Protein AF-A0A0J7JV98-F1 (afdb_monomer)

Sequence (220 aa):
MLIEVMGPDGQSKAKALKEKLSEVLRNEADVTRPVVRGEIRLVGLDDSSSVNDVKDTVVKHGGCLEEDIRVGTIRPMANGLHTVWVQCPLSAATKLANQGKVRIGWTSARVDLLNSRPTQCHRCWRFGHLKHACKAKEDFSKLCFRCGGGEHTARFCTAPPLCKICAIDGKPSDHRIGSNVCPAVRDSSKTKPLSTTTQMNVSVAGSARRNEPMELGDGH

InterPro domains:
  IPR001878 Zinc finger, CCHC-type [SM00343] (120-136)
  IPR001878 Zinc finger, CCHC-type [SM00343] (143-159)
  IPR036875 Zinc finger, CCHC-type superfamily [SSF57756] (117-160)

Structure (mmCIF, N/CA/C/O backbone):
data_AF-A0A0J7JV98-F1
#
_entry.id   AF-A0A0J7JV98-F1
#
loop_
_atom_site.group_PDB
_atom_site.id
_atom_site.type_symbol
_atom_site.label_atom_id
_atom_site.label_alt_id
_atom_site.label_comp_id
_atom_site.label_asym_id
_atom_site.label_entity_id
_atom_site.label_seq_id
_atom_site.pdbx_PDB_ins_code
_atom_site.Cartn_x
_atom_site.Cartn_y
_atom_site.Cartn_z
_atom_site.occupancy
_atom_site.B_iso_or_equiv
_atom_site.auth_seq_id
_atom_site.auth_comp_id
_atom_site.auth_asym_id
_atom_site.auth_atom_id
_atom_site.pdbx_PDB_model_num
ATOM 1 N N . MET A 1 1 ? 3.328 -19.302 19.241 1.00 85.56 1 MET A N 1
ATOM 2 C CA . MET A 1 1 ? 1.938 -19.751 19.482 1.00 85.56 1 MET A CA 1
ATOM 3 C C . MET A 1 1 ? 1.002 -18.839 18.703 1.00 85.56 1 MET A C 1
ATOM 5 O O . MET A 1 1 ? 1.271 -17.646 18.672 1.00 85.56 1 MET A O 1
ATOM 9 N N . LEU A 1 2 ? -0.037 -19.374 18.058 1.00 90.75 2 LEU A N 1
ATOM 10 C CA . LEU A 1 2 ? -1.058 -18.588 17.354 1.00 90.75 2 LEU A CA 1
ATOM 11 C C . LEU A 1 2 ? -2.418 -18.882 17.991 1.00 90.75 2 LEU A C 1
ATOM 13 O O . LEU A 1 2 ? -2.750 -20.049 18.183 1.00 90.75 2 LEU A O 1
ATOM 17 N N . ILE A 1 3 ? -3.172 -17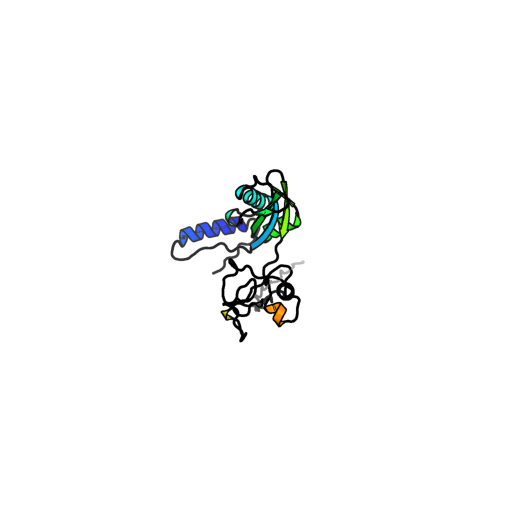.835 18.329 1.00 91.56 3 ILE A N 1
ATOM 18 C CA . ILE A 1 3 ? -4.533 -17.946 18.863 1.00 91.56 3 ILE A CA 1
ATOM 19 C C . ILE A 1 3 ? -5.468 -17.255 17.876 1.00 91.56 3 ILE A C 1
ATOM 21 O O . ILE A 1 3 ? -5.343 -16.054 17.634 1.00 91.56 3 ILE A O 1
ATOM 25 N N . GLU A 1 4 ? -6.401 -18.013 17.311 1.00 91.25 4 GLU A N 1
ATOM 26 C CA . GLU A 1 4 ? -7.416 -17.487 16.403 1.00 91.25 4 GLU A CA 1
ATOM 27 C C . GLU A 1 4 ? -8.697 -17.158 17.172 1.00 91.25 4 GLU A C 1
ATOM 29 O O . GLU A 1 4 ? -9.235 -17.987 17.905 1.00 91.25 4 GLU A O 1
ATOM 34 N N . VAL A 1 5 ? -9.195 -15.932 17.002 1.00 90.50 5 VAL A N 1
ATOM 35 C CA . VAL A 1 5 ? -10.444 -15.472 17.617 1.00 90.50 5 VAL A CA 1
ATOM 36 C C . VAL A 1 5 ? -11.534 -15.459 16.553 1.00 90.50 5 VAL A C 1
ATOM 38 O O . VAL A 1 5 ? -11.564 -14.583 15.688 1.00 90.50 5 VAL A O 1
ATOM 41 N N . MET A 1 6 ? -12.424 -16.447 16.616 1.00 86.38 6 MET A N 1
ATOM 42 C CA . MET A 1 6 ? -13.542 -16.599 15.684 1.00 86.38 6 MET A CA 1
ATOM 43 C C . MET A 1 6 ? -14.820 -15.916 16.195 1.00 86.38 6 MET A C 1
ATOM 45 O O . MET A 1 6 ? -15.013 -15.726 17.398 1.00 86.38 6 MET A O 1
ATOM 49 N N . GLY A 1 7 ? -15.724 -15.596 15.266 1.00 84.38 7 GLY A N 1
ATOM 50 C CA . GLY A 1 7 ? -17.065 -15.084 15.557 1.00 84.38 7 GLY A CA 1
ATOM 51 C C . GLY A 1 7 ? -17.246 -13.577 15.328 1.00 84.38 7 GLY A C 1
ATOM 52 O O . GLY A 1 7 ? -16.302 -12.877 14.942 1.00 84.38 7 GLY A O 1
ATOM 53 N N . PRO A 1 8 ? -18.473 -13.065 15.546 1.00 79.19 8 PRO A N 1
ATOM 54 C CA . PRO A 1 8 ? -18.753 -11.637 15.455 1.00 79.19 8 PRO A CA 1
ATOM 55 C C . PRO A 1 8 ? -17.876 -10.864 16.446 1.00 79.19 8 PRO A C 1
ATOM 57 O O . PRO A 1 8 ? -17.525 -11.368 17.524 1.00 79.19 8 PRO A O 1
ATOM 60 N N . ASP A 1 9 ? -17.484 -9.657 16.041 1.00 83.31 9 ASP A N 1
ATOM 61 C CA . ASP A 1 9 ? -16.577 -8.774 16.784 1.00 83.31 9 ASP A CA 1
ATOM 62 C C . ASP A 1 9 ? -15.183 -9.363 17.040 1.00 83.31 9 ASP A C 1
ATOM 64 O O . ASP A 1 9 ? -14.484 -8.955 17.971 1.00 83.31 9 ASP A O 1
ATOM 68 N N . GLY A 1 10 ? -14.742 -10.308 16.199 1.00 86.19 10 GLY A N 1
ATOM 69 C CA . GLY A 1 10 ? -13.427 -10.941 16.314 1.00 86.19 10 GLY A CA 1
ATOM 70 C C . GLY A 1 10 ? -12.272 -9.937 16.400 1.00 86.19 10 GLY A C 1
ATOM 71 O O . GLY A 1 10 ? -11.339 -10.155 17.164 1.00 86.19 10 GLY A O 1
ATOM 72 N N . GLN A 1 11 ? -12.364 -8.790 15.710 1.00 85.25 11 GLN A N 1
ATOM 73 C CA . GLN A 1 11 ? -11.368 -7.711 15.808 1.00 85.25 11 GLN A CA 1
ATOM 74 C C . GLN A 1 11 ? -11.263 -7.147 17.234 1.00 85.25 11 GLN A C 1
ATOM 76 O O . GLN A 1 11 ? -10.170 -7.097 17.798 1.00 85.25 11 GLN A O 1
ATOM 81 N N . SER A 1 12 ? -12.395 -6.766 17.831 1.00 88.56 12 SER A N 1
ATOM 82 C CA . SER A 1 12 ? -12.459 -6.188 19.177 1.00 88.56 12 SER A CA 1
ATOM 83 C C . SER A 1 12 ? -12.050 -7.201 20.245 1.00 88.56 12 SER A C 1
ATOM 85 O O . SER A 1 12 ? -11.281 -6.877 21.147 1.00 88.56 12 SER A O 1
ATOM 87 N N . LYS A 1 13 ? -12.491 -8.458 20.115 1.00 91.81 13 LYS A N 1
ATOM 88 C CA . LYS A 1 13 ? -12.112 -9.545 21.032 1.00 91.81 13 LYS A CA 1
ATOM 89 C C . LYS A 1 13 ? -10.626 -9.889 20.932 1.00 91.81 13 LYS A C 1
ATOM 91 O O . LYS A 1 13 ? -9.975 -10.054 21.959 1.00 91.81 13 LYS A O 1
ATOM 96 N N . ALA A 1 14 ? -10.068 -9.946 19.722 1.00 92.19 14 ALA A N 1
ATOM 97 C CA . ALA A 1 14 ? -8.637 -10.163 19.519 1.00 92.19 14 ALA A CA 1
ATOM 98 C C . ALA A 1 14 ? -7.798 -9.006 20.076 1.00 92.19 14 ALA A C 1
ATOM 100 O O . ALA A 1 14 ? -6.717 -9.240 20.613 1.00 92.19 14 ALA A O 1
ATOM 101 N N . LYS A 1 15 ? -8.293 -7.765 19.986 1.00 92.25 15 LYS A N 1
ATOM 102 C CA . LYS A 1 15 ? -7.659 -6.608 20.626 1.00 92.25 15 LYS A CA 1
ATOM 103 C C . LYS A 1 15 ? -7.663 -6.742 22.152 1.00 92.25 15 LYS A C 1
ATOM 105 O O . LYS A 1 15 ? -6.596 -6.675 22.751 1.00 92.25 15 LYS A O 1
ATOM 110 N N . ALA A 1 16 ? -8.817 -7.024 22.754 1.00 93.62 16 ALA A N 1
ATOM 111 C CA . ALA A 1 16 ? -8.928 -7.208 24.202 1.00 93.62 16 ALA A CA 1
ATOM 112 C C . ALA A 1 16 ? -8.048 -8.364 24.715 1.00 93.62 16 ALA A C 1
ATOM 114 O O . ALA A 1 16 ? -7.452 -8.275 25.786 1.00 93.62 16 ALA A O 1
ATOM 115 N N . LEU A 1 17 ? -7.933 -9.448 23.940 1.00 94.56 17 LEU A N 1
ATOM 116 C CA . LEU A 1 17 ? -7.034 -10.554 24.259 1.00 94.56 17 LEU A CA 1
ATOM 117 C C . LEU A 1 17 ? -5.564 -10.123 24.209 1.00 94.56 17 LEU A C 1
ATOM 119 O O . LEU A 1 17 ? -4.815 -10.448 25.126 1.00 94.56 17 LEU A O 1
ATOM 123 N N . LYS A 1 18 ? -5.157 -9.386 23.166 1.00 94.38 18 LYS A N 1
ATOM 124 C CA . LYS A 1 18 ? -3.798 -8.838 23.054 1.00 94.38 18 LYS A CA 1
ATOM 125 C C . LYS A 1 18 ? -3.461 -7.987 24.278 1.00 94.38 18 LYS A C 1
ATOM 127 O O . LYS A 1 18 ? -2.424 -8.218 24.879 1.00 94.38 18 LYS A O 1
ATOM 132 N N . GLU A 1 19 ? -4.333 -7.052 24.652 1.00 94.81 19 GLU A N 1
ATOM 133 C CA . GLU A 1 19 ? -4.125 -6.151 25.796 1.00 94.81 19 GLU A CA 1
ATOM 134 C C . GLU A 1 19 ? -3.919 -6.935 27.099 1.00 94.81 19 GLU A C 1
ATOM 136 O O . GLU A 1 19 ? -2.885 -6.783 27.747 1.00 94.81 19 GLU A O 1
ATOM 141 N N . LYS A 1 20 ? -4.821 -7.873 27.418 1.00 96.12 20 LYS A N 1
ATOM 142 C CA . LYS A 1 20 ? -4.702 -8.710 28.624 1.00 96.12 20 LYS A CA 1
ATOM 143 C C . LYS A 1 20 ? -3.446 -9.581 28.628 1.00 96.12 20 LYS A C 1
ATOM 145 O O . LYS A 1 20 ? -2.802 -9.733 29.660 1.00 96.12 20 LYS A O 1
ATOM 150 N N . LEU A 1 21 ? -3.086 -10.169 27.487 1.00 95.25 21 LEU A N 1
ATOM 151 C CA . LEU A 1 21 ? -1.870 -10.977 27.387 1.00 95.25 21 LEU A CA 1
ATOM 152 C C . LEU A 1 21 ? -0.610 -10.119 27.527 1.00 95.25 21 LEU A C 1
ATOM 154 O O . LEU A 1 21 ? 0.329 -10.547 28.189 1.00 95.25 21 LEU A O 1
ATOM 158 N N . SER A 1 22 ? -0.590 -8.911 26.958 1.00 94.69 22 SER A N 1
ATOM 159 C CA . SER A 1 22 ? 0.514 -7.964 27.139 1.00 94.69 22 SER A CA 1
ATOM 160 C C . SER A 1 22 ? 0.688 -7.561 28.607 1.00 94.69 22 SER A C 1
ATOM 162 O O . SER A 1 22 ? 1.819 -7.469 29.078 1.00 94.69 22 SER A O 1
ATOM 164 N N . GLU A 1 23 ? -0.405 -7.368 29.349 1.00 95.56 23 GLU A N 1
ATOM 165 C CA . GLU A 1 23 ? -0.366 -7.039 30.781 1.00 95.56 23 GLU A CA 1
ATOM 166 C C . GLU A 1 23 ? 0.199 -8.173 31.646 1.00 95.56 23 GLU A C 1
ATOM 168 O O . GLU A 1 23 ? 0.968 -7.914 32.578 1.00 95.56 23 GLU A O 1
ATOM 173 N N . VAL A 1 24 ? -0.182 -9.417 31.338 1.00 96.62 24 VAL A N 1
ATOM 174 C CA . VAL A 1 24 ? 0.246 -10.612 32.079 1.00 96.62 24 VAL A CA 1
ATOM 175 C C . VAL A 1 24 ? 1.686 -10.989 31.740 1.00 96.62 24 VAL A C 1
ATOM 177 O O . VAL A 1 24 ? 2.471 -11.250 32.646 1.00 96.62 24 VAL A O 1
ATOM 180 N N . LEU A 1 25 ? 2.044 -11.007 30.454 1.00 94.25 25 LEU A N 1
ATOM 181 C CA . LEU A 1 25 ? 3.333 -11.524 29.983 1.00 94.25 25 LEU A CA 1
ATOM 182 C C . LEU A 1 25 ? 4.446 -10.470 29.996 1.00 94.25 25 LEU A 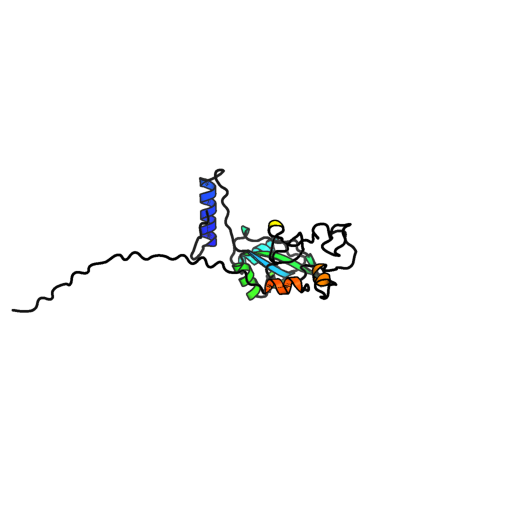C 1
ATOM 184 O O . LEU A 1 25 ? 5.612 -10.833 30.098 1.00 94.25 25 LEU A O 1
ATOM 188 N N . ARG A 1 26 ? 4.117 -9.173 29.921 1.00 91.88 26 ARG A N 1
ATOM 189 C CA . ARG A 1 26 ? 5.064 -8.043 29.983 1.00 91.88 26 ARG A CA 1
ATOM 190 C C . ARG A 1 26 ? 6.313 -8.248 29.111 1.00 91.88 26 ARG A C 1
ATOM 192 O O . ARG A 1 26 ? 6.246 -8.062 27.904 1.00 91.88 26 ARG A O 1
ATOM 199 N N . ASN A 1 27 ? 7.440 -8.619 29.725 1.00 92.44 27 ASN A N 1
ATOM 200 C CA . ASN A 1 27 ? 8.740 -8.786 29.069 1.00 92.44 27 ASN A CA 1
ATOM 201 C C . ASN A 1 27 ? 9.087 -10.255 28.775 1.00 92.44 27 ASN A C 1
ATOM 203 O O . ASN A 1 27 ? 10.133 -10.527 28.193 1.00 92.44 27 ASN A O 1
ATOM 207 N N . GLU A 1 28 ? 8.244 -11.201 29.189 1.00 95.44 28 GLU A N 1
ATOM 208 C CA . GLU A 1 28 ? 8.455 -12.633 28.961 1.00 95.44 28 GLU A CA 1
ATOM 209 C C . GLU A 1 28 ? 8.102 -13.044 27.526 1.00 95.44 28 GLU A C 1
ATOM 211 O O . GLU A 1 28 ? 8.648 -14.019 27.009 1.00 95.44 28 GLU A O 1
ATOM 216 N N . ALA A 1 29 ? 7.216 -12.296 26.856 1.00 92.56 29 ALA A N 1
ATOM 217 C CA . ALA A 1 29 ? 6.841 -12.541 25.467 1.00 92.56 29 ALA A CA 1
ATOM 218 C C . ALA A 1 29 ? 6.334 -11.276 24.759 1.00 92.56 29 ALA A C 1
ATOM 220 O O . ALA A 1 29 ? 5.641 -10.453 25.352 1.00 92.56 29 ALA A O 1
ATOM 221 N N . ASP A 1 30 ? 6.607 -11.176 23.454 1.00 92.62 30 ASP A N 1
ATOM 222 C CA . ASP A 1 30 ? 5.991 -10.168 22.587 1.00 92.62 30 ASP A CA 1
ATOM 223 C C . ASP A 1 30 ? 4.606 -10.637 22.115 1.00 92.62 30 ASP A C 1
ATOM 225 O O . ASP A 1 30 ? 4.447 -11.739 21.576 1.00 92.62 30 ASP A O 1
ATOM 229 N N . VAL A 1 31 ? 3.593 -9.793 22.311 1.00 93.44 31 VAL A N 1
ATOM 230 C CA . VAL A 1 31 ? 2.197 -10.103 21.991 1.00 93.44 31 VAL A CA 1
ATOM 231 C C . VAL A 1 31 ? 1.728 -9.204 20.855 1.00 93.44 31 VAL A C 1
ATOM 233 O O . VAL A 1 31 ? 1.498 -8.002 21.009 1.00 93.44 31 VAL A O 1
ATOM 236 N N . THR A 1 32 ? 1.515 -9.811 19.691 1.00 92.25 32 THR A N 1
ATOM 237 C CA . THR A 1 32 ? 1.042 -9.114 18.492 1.00 92.25 32 THR A CA 1
ATOM 238 C C . THR A 1 32 ? -0.347 -9.596 18.080 1.00 92.25 32 THR A C 1
ATOM 240 O O . THR A 1 32 ? -0.746 -10.724 18.361 1.00 92.25 32 THR A O 1
ATOM 243 N N . ARG A 1 33 ? -1.102 -8.726 17.395 1.00 93.00 33 ARG A N 1
ATOM 244 C CA . ARG A 1 33 ? -2.386 -9.064 16.765 1.00 93.00 33 ARG A CA 1
ATOM 245 C C . ARG A 1 33 ? -2.191 -9.093 15.246 1.00 93.00 33 ARG A C 1
ATOM 247 O O . ARG A 1 33 ? -2.285 -8.041 14.610 1.00 93.00 33 ARG A O 1
ATOM 254 N N . PRO A 1 34 ? -1.847 -10.249 14.655 1.00 90.00 34 PRO A N 1
ATOM 255 C CA . PRO A 1 34 ? -1.666 -10.349 13.215 1.00 90.00 34 PRO A CA 1
ATOM 256 C C . PRO A 1 34 ? -3.009 -10.191 12.493 1.00 90.00 34 PRO A C 1
ATOM 258 O O . PRO A 1 34 ? -4.017 -10.772 12.886 1.00 90.00 34 PRO A O 1
ATOM 261 N N . VAL A 1 35 ? -3.013 -9.408 11.412 1.00 90.12 35 VAL A N 1
ATOM 262 C CA . VAL A 1 35 ? -4.181 -9.199 10.545 1.00 90.12 35 VAL A CA 1
ATOM 263 C C . VAL A 1 35 ? -3.739 -9.346 9.098 1.00 90.12 35 VAL A C 1
ATOM 265 O O . VAL A 1 35 ? -2.714 -8.788 8.704 1.00 90.12 35 VAL A O 1
ATOM 268 N N . VAL A 1 36 ? -4.515 -10.070 8.289 1.00 90.38 36 VAL A N 1
ATOM 269 C CA . VAL A 1 36 ? -4.292 -10.128 6.839 1.00 90.38 36 VAL A CA 1
ATOM 270 C C . VAL A 1 36 ? -4.574 -8.747 6.256 1.00 90.38 36 VAL A C 1
ATOM 272 O O . VAL A 1 36 ? -5.685 -8.230 6.385 1.00 90.38 36 VAL A O 1
ATOM 275 N N . ARG A 1 37 ? -3.572 -8.133 5.624 1.00 93.12 37 ARG A N 1
ATOM 276 C CA . ARG A 1 37 ? -3.665 -6.764 5.099 1.00 93.12 37 ARG A CA 1
ATOM 277 C C . ARG A 1 37 ? -3.865 -6.754 3.588 1.00 93.12 37 ARG A C 1
ATOM 279 O O . ARG A 1 37 ? -3.328 -7.600 2.878 1.00 93.12 37 ARG A O 1
ATOM 286 N N . GLY A 1 38 ? -4.618 -5.770 3.117 1.00 94.69 38 GLY A N 1
ATOM 287 C CA . GLY A 1 38 ? -4.727 -5.379 1.719 1.00 94.69 38 GLY A CA 1
ATOM 288 C C . GLY A 1 38 ? -4.226 -3.951 1.525 1.00 94.69 38 GLY A C 1
ATOM 289 O O . GLY A 1 38 ? -4.073 -3.190 2.483 1.00 94.69 38 GLY A O 1
ATOM 290 N N . GLU A 1 39 ? -3.968 -3.588 0.275 1.00 96.38 39 GLU A N 1
ATOM 291 C CA . GLU A 1 39 ? -3.551 -2.240 -0.101 1.00 96.38 39 GLU A CA 1
ATOM 292 C C . GLU A 1 39 ? -4.568 -1.643 -1.068 1.00 96.38 39 GLU A C 1
ATOM 294 O O . GLU A 1 39 ? -4.993 -2.303 -2.016 1.00 96.38 39 GLU A O 1
ATOM 299 N N . ILE A 1 40 ? -4.940 -0.386 -0.851 1.00 97.25 40 ILE A N 1
ATOM 300 C CA . ILE A 1 40 ? -5.793 0.384 -1.754 1.00 97.25 40 ILE A CA 1
ATOM 301 C C . ILE A 1 40 ? -5.099 1.681 -2.162 1.00 97.25 40 ILE A C 1
ATOM 303 O O . ILE A 1 40 ? -4.233 2.209 -1.457 1.00 97.25 40 ILE A O 1
ATOM 307 N N . ARG A 1 41 ? -5.493 2.218 -3.313 1.00 97.75 41 ARG A N 1
ATOM 308 C CA . ARG A 1 41 ? -5.149 3.569 -3.742 1.00 97.75 41 ARG A CA 1
ATOM 309 C C . ARG A 1 41 ? -6.411 4.402 -3.841 1.00 97.75 41 ARG A C 1
ATOM 311 O O . ARG A 1 41 ? -7.342 4.041 -4.553 1.00 97.75 41 ARG A O 1
ATOM 318 N N . LEU A 1 42 ? -6.402 5.528 -3.148 1.00 97.69 42 LEU A N 1
ATOM 319 C CA . LEU A 1 42 ? -7.435 6.543 -3.250 1.00 97.69 42 LEU A CA 1
ATOM 320 C C . LEU A 1 42 ? -6.976 7.590 -4.263 1.00 97.69 42 LEU A C 1
ATOM 322 O O . LEU A 1 42 ? -5.822 8.030 -4.229 1.00 97.69 42 LEU A O 1
ATOM 326 N N . VAL A 1 43 ? -7.849 7.947 -5.199 1.00 97.31 43 VAL A N 1
ATOM 327 C CA . VAL A 1 43 ? -7.550 8.873 -6.298 1.00 97.31 43 VAL A CA 1
ATOM 328 C C . VAL A 1 43 ? -8.628 9.941 -6.375 1.00 97.31 43 VAL A C 1
ATOM 330 O O . VAL A 1 43 ? -9.807 9.604 -6.462 1.00 97.31 43 VAL A O 1
ATOM 333 N N . GLY A 1 44 ? -8.212 11.206 -6.418 1.00 96.12 44 GLY A N 1
ATOM 334 C CA . GLY A 1 44 ? -9.118 12.345 -6.541 1.00 96.12 44 GLY A CA 1
ATOM 335 C C . GLY A 1 44 ? -9.422 13.032 -5.213 1.00 96.12 44 GLY A C 1
ATOM 336 O O . GLY A 1 44 ? -10.554 13.449 -5.017 1.00 96.12 44 GLY A O 1
ATOM 337 N N . LEU A 1 45 ? -8.441 13.100 -4.309 1.00 96.81 45 LEU A N 1
ATOM 338 C CA . LEU A 1 45 ? -8.545 13.863 -3.067 1.00 96.81 45 LEU A CA 1
ATOM 339 C C . LEU A 1 45 ? -8.316 15.352 -3.360 1.00 96.81 45 LEU A C 1
ATOM 341 O O . LEU A 1 45 ? -7.520 15.687 -4.242 1.00 96.81 45 LEU A O 1
ATOM 345 N N . ASP A 1 46 ? -8.982 16.235 -2.624 1.00 93.75 46 ASP A N 1
ATOM 346 C CA . ASP A 1 46 ? -8.648 17.661 -2.638 1.00 93.75 46 ASP A CA 1
ATOM 347 C C . ASP A 1 46 ? -7.326 17.937 -1.897 1.00 93.75 46 ASP A C 1
ATOM 349 O O . ASP A 1 46 ? -6.753 17.062 -1.246 1.00 93.75 46 ASP A O 1
ATOM 353 N N . ASP A 1 47 ? -6.800 19.146 -2.060 1.00 91.19 47 ASP A N 1
ATOM 354 C CA . ASP A 1 47 ? -5.555 19.621 -1.449 1.00 91.19 47 ASP A CA 1
ATOM 355 C C . ASP A 1 47 ? -5.655 19.843 0.066 1.00 91.19 47 ASP A C 1
ATOM 357 O O . ASP A 1 47 ? -4.642 19.780 0.761 1.00 91.19 47 ASP A O 1
ATOM 361 N N . SER A 1 48 ? -6.865 20.049 0.589 1.00 92.69 48 SER A N 1
ATOM 362 C CA . SER A 1 48 ? -7.121 20.189 2.026 1.00 92.69 48 SER A CA 1
ATOM 363 C C . SER A 1 48 ? -7.187 18.851 2.774 1.00 92.69 48 SER A C 1
ATOM 365 O O . SER A 1 48 ? -7.144 18.826 4.004 1.00 92.69 48 SER A O 1
ATOM 367 N N . SER A 1 49 ? -7.267 17.735 2.046 1.00 93.81 49 SER A N 1
ATOM 368 C CA . SER A 1 49 ? -7.418 16.397 2.613 1.00 93.81 49 SER A CA 1
ATOM 369 C C . SER A 1 49 ? -6.198 15.989 3.441 1.00 93.81 49 SER A C 1
ATOM 371 O O . SER A 1 49 ? -5.077 15.895 2.935 1.00 93.81 49 SER A O 1
ATOM 373 N N . SER A 1 50 ? -6.423 15.672 4.715 1.00 95.31 50 SER A N 1
ATOM 374 C CA . SER A 1 50 ? -5.386 15.237 5.647 1.00 95.31 50 SER A CA 1
ATOM 375 C C . SER A 1 50 ? -5.277 13.711 5.750 1.00 95.31 50 SER A C 1
ATOM 377 O O . SER A 1 50 ? -6.146 12.944 5.328 1.00 95.31 50 SER A O 1
ATOM 379 N N . VAL A 1 51 ? -4.188 13.239 6.365 1.00 96.50 51 VAL A N 1
ATOM 380 C CA . VAL A 1 51 ? -4.008 11.813 6.688 1.00 96.50 51 VAL A CA 1
ATOM 381 C C . VAL A 1 51 ? -5.104 11.308 7.635 1.00 96.50 51 VAL A C 1
ATOM 383 O O . VAL A 1 51 ? -5.521 10.154 7.515 1.00 96.50 51 VAL A O 1
ATOM 386 N N . ASN A 1 52 ? -5.585 12.157 8.546 1.00 96.31 52 ASN A N 1
ATOM 387 C CA . ASN A 1 52 ? -6.640 11.803 9.491 1.00 96.31 52 ASN A CA 1
ATOM 388 C C . ASN A 1 52 ? -7.985 11.634 8.778 1.00 96.31 52 ASN A C 1
ATOM 390 O O . ASN A 1 52 ? -8.632 10.613 8.982 1.00 96.31 52 ASN A O 1
ATOM 394 N N . ASP A 1 53 ? -8.331 12.523 7.842 1.00 96.00 53 ASP A N 1
ATOM 395 C CA . ASP A 1 53 ? -9.561 12.390 7.043 1.00 96.00 53 ASP A CA 1
ATOM 396 C C . ASP A 1 53 ? -9.601 11.055 6.287 1.00 96.00 53 ASP A C 1
ATOM 398 O O . ASP A 1 53 ? -10.631 10.375 6.217 1.00 96.00 53 ASP A O 1
ATOM 402 N N . VAL A 1 54 ? -8.451 10.643 5.744 1.00 97.25 54 VAL A N 1
ATOM 403 C CA . VAL A 1 54 ? -8.296 9.353 5.064 1.00 97.25 54 VAL A CA 1
ATOM 404 C C . VAL A 1 54 ? -8.482 8.195 6.040 1.00 97.25 54 VAL A C 1
ATOM 406 O O . VAL A 1 54 ? -9.221 7.257 5.732 1.00 97.25 54 VAL A O 1
ATOM 409 N N . LYS A 1 55 ? -7.835 8.238 7.210 1.00 97.38 55 LYS A N 1
ATOM 410 C CA . LYS A 1 55 ? -7.983 7.197 8.234 1.00 97.38 55 LYS A CA 1
ATOM 411 C C . LYS A 1 55 ? -9.428 7.066 8.700 1.00 97.38 55 LYS A C 1
ATOM 413 O O . LYS A 1 55 ? -9.961 5.961 8.649 1.00 97.38 55 LYS A O 1
ATOM 418 N N . ASP A 1 56 ? -10.066 8.167 9.079 1.00 97.00 56 ASP A N 1
ATOM 419 C CA . ASP A 1 56 ? -11.434 8.188 9.601 1.00 97.00 56 ASP A CA 1
ATOM 420 C C . ASP A 1 56 ? -12.422 7.645 8.570 1.00 97.00 56 ASP A C 1
ATOM 422 O O . ASP A 1 56 ? -13.293 6.830 8.886 1.00 97.00 56 ASP A O 1
ATOM 426 N N . THR A 1 57 ? -12.235 8.010 7.300 1.00 97.06 57 THR A N 1
ATOM 427 C CA . THR A 1 57 ? -13.033 7.467 6.195 1.00 97.06 57 THR A CA 1
ATOM 428 C C . THR A 1 57 ? -12.851 5.954 6.070 1.00 97.06 57 THR A C 1
ATOM 430 O O . THR A 1 57 ? -13.831 5.220 5.912 1.00 97.06 57 THR A O 1
ATOM 433 N N . VAL A 1 58 ? -11.615 5.457 6.157 1.00 97.31 58 VAL A N 1
ATOM 434 C CA . VAL A 1 58 ? -11.314 4.022 6.053 1.00 97.31 58 VAL A CA 1
ATOM 435 C C . VAL A 1 58 ? -11.854 3.251 7.260 1.00 97.31 58 VAL A C 1
ATOM 437 O O . VAL A 1 58 ? -12.415 2.177 7.060 1.00 97.31 58 VAL A O 1
ATOM 440 N N . VAL A 1 59 ? -11.781 3.794 8.480 1.00 97.06 59 VAL A N 1
ATOM 441 C CA . VAL A 1 59 ? -12.424 3.216 9.676 1.00 97.06 59 VAL A CA 1
ATOM 442 C C . VAL A 1 59 ? -13.934 3.125 9.464 1.00 97.06 59 VAL A C 1
ATOM 444 O O . VAL A 1 59 ? -14.514 2.042 9.568 1.00 97.06 59 VAL A O 1
ATOM 447 N N . LYS A 1 60 ? -14.566 4.244 9.096 1.00 96.56 60 LYS A N 1
ATOM 448 C CA . LYS A 1 60 ? -16.020 4.369 8.945 1.00 96.56 60 LYS A CA 1
ATOM 449 C C . LYS A 1 60 ? -16.587 3.434 7.879 1.00 96.56 60 LYS A C 1
ATOM 451 O O . LYS A 1 60 ? -17.562 2.728 8.123 1.00 96.56 60 LYS A O 1
ATOM 456 N N . HIS A 1 61 ? -15.996 3.426 6.688 1.00 96.06 61 HIS A N 1
ATOM 457 C CA . HIS A 1 61 ? -16.508 2.641 5.563 1.00 96.06 61 HIS A CA 1
ATOM 458 C C . HIS A 1 61 ? -15.976 1.200 5.571 1.00 96.06 61 HIS A C 1
ATOM 460 O O . HIS A 1 61 ? -16.709 0.261 5.244 1.00 96.06 61 HIS A O 1
ATOM 466 N N . GLY A 1 62 ? -14.727 1.005 5.998 1.00 93.69 62 GLY A N 1
ATOM 467 C CA . GLY A 1 62 ? -14.068 -0.297 6.068 1.00 93.69 62 GLY A CA 1
ATOM 468 C C . GLY A 1 62 ? -14.489 -1.149 7.265 1.00 93.69 62 GLY A C 1
ATOM 469 O O . GLY A 1 62 ? -14.476 -2.373 7.150 1.00 93.69 62 GLY A O 1
ATOM 470 N N . GLY A 1 63 ? -14.919 -0.543 8.377 1.00 92.81 63 GLY A N 1
ATOM 471 C CA . GLY A 1 63 ? -15.282 -1.269 9.599 1.00 92.81 63 GLY A CA 1
ATOM 472 C C . GLY A 1 63 ? -14.075 -1.951 10.249 1.00 92.81 63 GLY A C 1
ATOM 473 O O . GLY A 1 63 ? -14.133 -3.131 10.599 1.00 92.81 63 GLY A O 1
ATOM 474 N N . CYS A 1 64 ? -12.957 -1.232 10.336 1.00 93.19 64 CYS A N 1
ATOM 475 C CA . CYS A 1 64 ? -11.714 -1.722 10.925 1.00 93.19 64 CYS A CA 1
ATOM 476 C C . CYS A 1 64 ? -11.156 -0.760 11.972 1.00 93.19 64 CYS A C 1
ATOM 478 O O . CYS A 1 64 ? -11.469 0.428 11.961 1.00 93.19 64 CYS A O 1
ATOM 480 N N . LEU A 1 65 ? -10.295 -1.274 12.849 1.00 93.00 65 LEU A N 1
ATOM 481 C CA . LEU A 1 65 ? -9.607 -0.472 13.858 1.00 93.00 65 LEU A CA 1
ATOM 482 C C . LEU A 1 65 ? -8.595 0.489 13.217 1.00 93.00 65 LEU A C 1
ATOM 484 O O . LEU A 1 65 ? -7.891 0.122 12.276 1.00 93.00 65 LEU A O 1
ATOM 488 N N . GLU A 1 66 ? -8.469 1.698 13.766 1.00 93.88 66 GLU A N 1
ATOM 489 C CA . GLU A 1 66 ? -7.545 2.718 13.246 1.00 93.88 66 GLU A CA 1
ATOM 490 C C . GLU A 1 66 ? -6.073 2.264 13.292 1.00 93.88 66 GLU A C 1
ATOM 492 O O . GLU A 1 66 ? -5.310 2.511 12.360 1.00 93.88 66 GLU A O 1
ATOM 497 N N . GLU A 1 67 ? -5.682 1.518 14.331 1.00 91.94 67 GLU A N 1
ATOM 498 C CA . GLU A 1 67 ? -4.337 0.930 14.486 1.00 91.94 67 GLU A CA 1
ATOM 499 C C . GLU A 1 67 ? -3.967 -0.058 13.358 1.00 91.94 67 GLU A C 1
ATOM 501 O O . GLU A 1 67 ? -2.787 -0.315 13.092 1.00 91.94 67 GLU A O 1
ATOM 506 N N . ASP A 1 68 ? -4.968 -0.582 12.643 1.00 93.75 68 ASP A N 1
ATOM 507 C CA . ASP A 1 68 ? -4.770 -1.454 11.488 1.00 93.75 68 ASP A CA 1
ATOM 508 C C . ASP A 1 68 ? -4.596 -0.685 10.172 1.00 93.75 68 ASP A C 1
ATOM 510 O O . ASP A 1 68 ? -4.374 -1.303 9.124 1.00 93.75 68 ASP A O 1
ATOM 514 N N . ILE A 1 69 ? -4.617 0.646 10.199 1.00 96.62 69 ILE A N 1
ATOM 515 C CA . ILE A 1 69 ? -4.532 1.490 9.009 1.00 96.62 69 ILE A CA 1
ATOM 516 C C . ILE A 1 69 ? -3.177 2.195 8.959 1.00 96.62 69 ILE A C 1
ATOM 518 O O . ILE A 1 69 ? -2.750 2.876 9.890 1.00 96.62 69 ILE A O 1
ATOM 522 N N . ARG A 1 70 ? -2.495 2.069 7.822 1.00 96.88 70 ARG A N 1
ATOM 523 C CA . ARG A 1 70 ? -1.301 2.844 7.480 1.00 96.88 70 ARG A CA 1
ATOM 524 C C . ARG A 1 70 ? -1.592 3.656 6.236 1.00 96.88 70 ARG A C 1
ATOM 526 O O . ARG A 1 70 ? -1.985 3.103 5.213 1.00 96.88 70 ARG A O 1
AT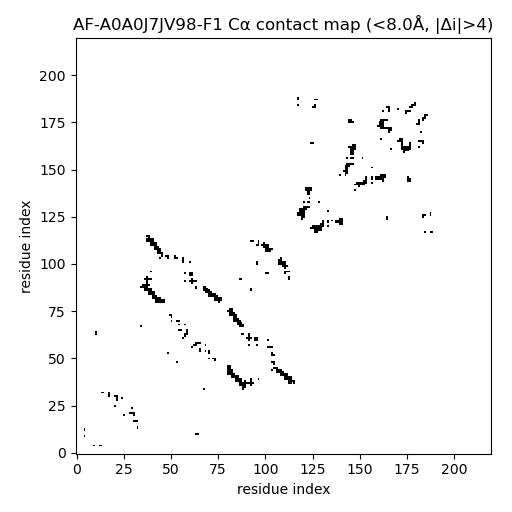OM 533 N N . VAL A 1 71 ? -1.365 4.956 6.322 1.00 97.69 71 VAL A N 1
ATOM 534 C CA . VAL A 1 71 ? -1.582 5.891 5.220 1.00 97.69 71 VAL A CA 1
ATOM 535 C C . VAL A 1 71 ? -0.221 6.397 4.764 1.00 97.69 71 VAL A C 1
ATOM 537 O O . VAL A 1 71 ? 0.613 6.788 5.580 1.00 97.69 71 VAL A O 1
ATOM 540 N N . GLY A 1 72 ? 0.037 6.317 3.463 1.00 96.19 72 GLY A N 1
ATOM 541 C CA . GLY A 1 72 ? 1.237 6.882 2.859 1.00 96.19 72 GLY A CA 1
ATOM 542 C C . GLY A 1 72 ? 1.139 8.399 2.714 1.00 96.19 72 GLY A C 1
ATOM 543 O O . GLY A 1 72 ? 0.123 9.015 3.012 1.00 96.19 72 GLY A O 1
ATOM 544 N N . THR A 1 73 ? 2.194 9.016 2.190 1.00 95.69 73 THR A N 1
ATOM 545 C CA . THR A 1 73 ? 2.159 10.441 1.841 1.00 95.69 73 THR A CA 1
ATOM 546 C C . THR A 1 73 ? 1.104 10.700 0.766 1.00 95.69 73 THR A C 1
ATOM 548 O O . THR A 1 73 ? 1.073 9.993 -0.248 1.00 95.69 73 THR A O 1
ATOM 551 N N . ILE A 1 74 ? 0.284 11.728 0.972 1.00 96.38 74 ILE A N 1
ATOM 552 C CA . ILE A 1 74 ? -0.650 12.244 -0.029 1.00 96.38 74 ILE A CA 1
ATOM 553 C C . ILE A 1 74 ? 0.170 12.951 -1.114 1.00 96.38 74 ILE A C 1
ATOM 555 O O . ILE A 1 74 ? 1.039 13.766 -0.811 1.00 96.38 74 ILE A O 1
ATOM 559 N N . ARG A 1 75 ? -0.035 12.578 -2.379 1.00 95.56 75 ARG A N 1
ATOM 560 C CA . ARG A 1 75 ? 0.768 13.056 -3.513 1.00 95.56 75 ARG A CA 1
ATOM 561 C C . ARG A 1 75 ? -0.099 13.788 -4.530 1.00 95.56 75 ARG A C 1
ATOM 563 O O . ARG A 1 75 ? -1.142 13.242 -4.892 1.00 95.56 75 ARG A O 1
ATOM 570 N N . PRO A 1 76 ? 0.343 14.947 -5.042 1.00 95.75 76 PRO A N 1
ATOM 571 C CA . PRO A 1 76 ? -0.364 15.641 -6.107 1.00 95.75 76 PRO A CA 1
ATOM 572 C C . PRO A 1 76 ? -0.284 14.856 -7.419 1.00 95.75 76 PRO A C 1
ATOM 574 O O . PRO A 1 76 ? 0.679 14.130 -7.691 1.00 95.75 76 PRO A O 1
ATOM 577 N N . MET A 1 77 ? -1.309 15.021 -8.242 1.00 94.31 77 MET A N 1
ATOM 578 C CA . MET A 1 77 ? -1.415 14.506 -9.601 1.00 94.31 77 MET A CA 1
ATOM 579 C C . MET A 1 77 ? -1.469 15.673 -10.595 1.00 94.31 77 MET A C 1
ATOM 581 O O . MET A 1 77 ? -1.774 16.806 -10.237 1.00 94.31 77 MET A O 1
ATOM 585 N N . ALA A 1 78 ? -1.213 15.394 -11.875 1.00 91.00 78 ALA A N 1
ATOM 586 C CA . ALA A 1 78 ? -1.199 16.418 -12.927 1.00 91.00 78 ALA A CA 1
ATOM 587 C C . ALA A 1 78 ? -2.558 17.118 -13.148 1.00 91.00 78 ALA A C 1
ATOM 589 O O . ALA A 1 78 ? -2.606 18.183 -13.749 1.00 91.00 78 ALA A O 1
ATOM 590 N N . ASN A 1 79 ? -3.656 16.532 -12.667 1.00 90.44 79 ASN A N 1
ATOM 591 C CA . ASN A 1 79 ? -5.007 17.089 -12.766 1.00 90.44 79 ASN A CA 1
ATOM 592 C C . ASN A 1 79 ? -5.386 18.003 -11.581 1.00 90.44 79 ASN A C 1
ATOM 594 O O . ASN A 1 79 ? -6.565 18.296 -11.412 1.00 90.44 79 ASN A O 1
ATOM 598 N N . GLY A 1 80 ? -4.427 18.394 -10.734 1.00 90.56 80 GLY A N 1
ATOM 599 C CA . GLY A 1 80 ? -4.657 19.265 -9.574 1.00 90.56 80 GLY A CA 1
ATOM 600 C C . GLY A 1 80 ? -5.265 18.571 -8.349 1.00 90.56 80 GLY A C 1
ATOM 601 O O . GLY A 1 80 ? -5.335 19.175 -7.286 1.00 90.56 80 GLY A O 1
ATOM 602 N N . LEU A 1 81 ? -5.663 17.301 -8.464 1.00 95.25 81 LEU A N 1
ATOM 603 C CA . LEU A 1 81 ? -6.117 16.486 -7.338 1.00 95.25 81 LEU A CA 1
ATOM 604 C C . LEU A 1 81 ? -4.966 15.660 -6.760 1.00 95.25 81 LEU A C 1
ATOM 606 O O . LEU A 1 81 ? -3.872 15.582 -7.320 1.00 95.25 81 LEU A O 1
ATOM 610 N N . HIS A 1 82 ? -5.232 14.993 -5.646 1.00 96.56 82 HIS A N 1
ATOM 611 C CA . HIS A 1 82 ? -4.266 14.187 -4.924 1.00 96.56 82 HIS A CA 1
ATOM 612 C C . HIS A 1 82 ? -4.618 12.694 -4.946 1.00 96.56 82 HIS A C 1
ATOM 614 O O . HIS A 1 82 ? -5.755 12.269 -5.183 1.00 96.56 82 HIS A O 1
ATOM 620 N N . THR A 1 83 ? -3.607 11.866 -4.696 1.00 97.31 83 THR A N 1
ATOM 621 C CA . THR A 1 83 ? -3.727 10.419 -4.514 1.00 97.31 83 THR A CA 1
ATOM 622 C C . THR A 1 83 ? -2.964 9.967 -3.281 1.00 97.31 83 THR A C 1
ATOM 624 O O . THR A 1 83 ? -1.922 10.526 -2.935 1.00 97.31 83 THR A O 1
ATOM 627 N N . VAL A 1 84 ? -3.457 8.918 -2.631 1.00 97.81 84 VAL A N 1
ATOM 628 C CA . VAL A 1 84 ? -2.799 8.328 -1.470 1.00 97.81 84 VAL A CA 1
ATOM 629 C C . VAL A 1 84 ? -2.884 6.808 -1.501 1.00 97.81 84 VAL A C 1
ATOM 631 O O . VAL A 1 84 ? -3.860 6.216 -1.963 1.00 97.81 84 VAL A O 1
ATOM 634 N N . TRP A 1 85 ? -1.817 6.171 -1.031 1.00 97.44 85 TRP A N 1
ATOM 635 C CA . TRP A 1 85 ? -1.768 4.735 -0.780 1.00 97.44 85 TRP A CA 1
ATOM 636 C C . TRP A 1 85 ? -2.188 4.459 0.662 1.00 97.44 85 TRP A C 1
ATOM 638 O O . TRP A 1 85 ? -1.741 5.155 1.574 1.00 97.44 85 TRP A O 1
ATOM 648 N N . VAL A 1 86 ? -3.010 3.434 0.865 1.00 97.75 86 VAL A N 1
ATOM 649 C CA . VAL A 1 86 ? -3.469 3.010 2.188 1.00 97.75 86 VAL A CA 1
ATOM 650 C C . VAL A 1 86 ? -3.314 1.501 2.315 1.00 97.75 86 VAL A C 1
ATOM 652 O O . VAL A 1 86 ? -3.723 0.752 1.431 1.00 97.75 86 VAL A O 1
ATOM 655 N N . GLN A 1 87 ? -2.763 1.048 3.435 1.00 97.25 87 GLN A N 1
ATOM 656 C CA . GLN A 1 87 ? -2.753 -0.353 3.841 1.00 97.25 87 GLN A CA 1
ATOM 657 C C . GLN A 1 87 ? -3.680 -0.533 5.040 1.00 97.25 87 GLN A C 1
ATOM 659 O O . GLN A 1 87 ? -3.507 0.121 6.066 1.00 97.25 87 GLN A O 1
ATOM 664 N N . CYS A 1 88 ? -4.644 -1.437 4.925 1.00 96.62 88 CYS A N 1
ATOM 665 C CA . CYS A 1 88 ? -5.650 -1.727 5.949 1.00 96.62 88 CYS A CA 1
ATOM 666 C C . CYS A 1 88 ? -5.968 -3.235 5.959 1.00 96.62 88 CYS A C 1
ATOM 668 O O . CYS A 1 88 ? -5.396 -3.976 5.152 1.00 96.62 88 CYS A O 1
ATOM 670 N N . PRO A 1 89 ? -6.817 -3.754 6.866 1.00 95.75 89 PRO A N 1
ATOM 671 C CA . PRO A 1 89 ? -7.243 -5.150 6.804 1.00 95.75 89 PRO A CA 1
ATOM 672 C C . PRO A 1 89 ? -7.844 -5.491 5.438 1.00 95.75 89 PRO A C 1
ATOM 674 O O . PRO A 1 89 ? -8.562 -4.684 4.847 1.00 95.75 89 PRO A O 1
ATOM 677 N N . LEU A 1 90 ? -7.568 -6.693 4.931 1.00 94.94 90 LEU A N 1
ATOM 678 C CA . LEU A 1 90 ? -7.991 -7.112 3.592 1.00 94.94 90 LEU A CA 1
ATOM 679 C C . LEU A 1 90 ? -9.516 -7.058 3.420 1.00 94.94 90 LEU A C 1
ATOM 681 O O . LEU A 1 90 ? -10.000 -6.696 2.348 1.00 94.94 90 LEU A O 1
ATOM 685 N N . SER A 1 91 ? -10.270 -7.363 4.477 1.00 94.00 91 SER A N 1
ATOM 686 C CA . SER A 1 91 ? -11.729 -7.223 4.503 1.00 94.00 91 SER A CA 1
ATOM 687 C C . SER A 1 91 ? -12.170 -5.776 4.258 1.00 94.00 91 SER A C 1
ATOM 689 O O . SER A 1 91 ? -13.015 -5.532 3.398 1.00 94.00 91 SER A O 1
ATOM 691 N N . ALA A 1 92 ? -11.549 -4.816 4.947 1.00 96.06 92 ALA A N 1
ATOM 692 C CA . ALA A 1 92 ? -11.795 -3.385 4.779 1.00 96.06 92 ALA A CA 1
ATOM 693 C C . ALA A 1 92 ? -11.409 -2.911 3.369 1.00 96.06 92 ALA A C 1
ATOM 695 O O . ALA A 1 92 ? -12.205 -2.254 2.700 1.00 96.06 92 ALA A O 1
ATOM 696 N N . ALA A 1 93 ? -10.221 -3.294 2.888 1.00 96.94 93 ALA A N 1
ATOM 697 C CA . ALA A 1 93 ? -9.738 -2.970 1.545 1.00 96.94 93 ALA A CA 1
ATOM 698 C C . ALA A 1 93 ? -10.700 -3.462 0.452 1.00 96.94 93 ALA A C 1
ATOM 700 O O . ALA A 1 93 ? -11.074 -2.703 -0.440 1.00 96.94 93 ALA A O 1
ATOM 701 N N . THR A 1 94 ? -11.143 -4.718 0.553 1.00 96.31 94 THR A N 1
ATOM 702 C CA . THR A 1 94 ? -12.072 -5.340 -0.404 1.00 96.31 94 THR A CA 1
ATOM 703 C C . THR A 1 94 ? -13.435 -4.656 -0.370 1.00 96.31 94 THR A C 1
ATOM 705 O O . THR A 1 94 ? -13.999 -4.345 -1.415 1.00 96.31 94 THR A O 1
ATOM 708 N N . LYS A 1 95 ? -13.951 -4.360 0.828 1.00 96.88 95 LYS A N 1
ATOM 709 C CA . LYS A 1 95 ? -15.227 -3.658 1.003 1.00 96.88 95 LYS A CA 1
ATOM 710 C C . LYS A 1 95 ? -15.204 -2.270 0.357 1.00 96.88 95 LYS A C 1
ATOM 712 O O . LYS A 1 95 ? -16.105 -1.939 -0.408 1.00 96.88 95 LYS A O 1
ATOM 717 N N . LEU A 1 96 ? -14.157 -1.488 0.621 1.00 97.56 96 LEU A N 1
ATOM 718 C CA . LEU A 1 96 ? -13.966 -0.157 0.039 1.00 97.56 96 LEU A CA 1
ATOM 719 C C . LEU A 1 96 ? -13.826 -0.214 -1.486 1.00 97.56 96 LEU A C 1
ATOM 721 O O . LEU A 1 96 ? -14.422 0.595 -2.192 1.00 97.56 96 LEU A O 1
ATOM 725 N N . ALA A 1 97 ? -13.066 -1.180 -2.001 1.00 96.38 97 ALA A N 1
ATOM 726 C CA . ALA A 1 97 ? -12.888 -1.358 -3.437 1.00 96.38 97 ALA A CA 1
ATOM 727 C C . ALA A 1 97 ? -14.191 -1.750 -4.147 1.00 96.38 97 ALA A C 1
ATOM 729 O O . ALA A 1 97 ? -14.487 -1.208 -5.207 1.00 96.38 97 ALA A O 1
ATOM 730 N N . ASN A 1 98 ? -15.002 -2.621 -3.540 1.00 96.69 98 ASN A N 1
ATOM 731 C CA . ASN A 1 98 ? -16.314 -2.997 -4.071 1.00 96.69 98 ASN A CA 1
ATOM 732 C C . ASN A 1 98 ? -17.299 -1.820 -4.077 1.00 96.69 98 ASN A C 1
ATOM 734 O O . ASN A 1 98 ? -18.147 -1.736 -4.960 1.00 96.69 98 ASN A O 1
ATOM 738 N N . GLN A 1 99 ? -17.177 -0.892 -3.122 1.00 96.25 99 GLN A N 1
ATOM 739 C CA . GLN A 1 99 ? -17.932 0.363 -3.134 1.00 96.25 99 GLN A CA 1
ATOM 740 C C . GLN A 1 99 ? -17.473 1.298 -4.272 1.00 96.25 99 GLN A C 1
ATOM 742 O O . GLN A 1 99 ? -18.244 2.128 -4.752 1.00 96.25 99 GLN A O 1
ATOM 747 N N . GLY A 1 100 ? -16.216 1.183 -4.710 1.00 96.19 100 GLY A N 1
ATOM 748 C CA . GLY A 1 100 ? -15.632 1.874 -5.864 1.00 96.19 100 GLY A CA 1
ATOM 749 C C . GLY A 1 100 ? -15.304 3.353 -5.642 1.00 96.19 100 GLY A C 1
ATOM 750 O O . GLY A 1 100 ? -14.337 3.862 -6.216 1.00 96.19 100 GLY A O 1
ATOM 751 N N . LYS A 1 101 ? -16.071 4.059 -4.804 1.00 96.88 101 LYS A N 1
ATOM 752 C CA . LYS A 1 101 ? -15.835 5.460 -4.430 1.00 96.88 101 LYS A CA 1
ATOM 753 C C . LYS A 1 101 ? -16.213 5.725 -2.975 1.00 96.88 101 LYS A C 1
ATOM 755 O O . LYS A 1 101 ? -17.190 5.176 -2.467 1.00 96.88 101 LYS A O 1
ATOM 760 N N . VAL A 1 102 ? -15.481 6.627 -2.333 1.00 96.69 102 VAL A N 1
ATOM 761 C CA . VAL A 1 102 ? -15.760 7.122 -0.978 1.00 96.69 102 VAL A CA 1
ATOM 762 C C . VAL A 1 102 ? -15.664 8.639 -0.942 1.00 96.69 102 VAL A C 1
ATOM 764 O O . VAL A 1 102 ? -14.898 9.237 -1.693 1.00 96.69 102 VAL A O 1
ATOM 767 N N . ARG A 1 103 ? -16.467 9.278 -0.090 1.00 96.12 103 ARG A N 1
ATOM 768 C CA . ARG A 1 103 ? -16.394 10.726 0.109 1.00 96.12 103 ARG A CA 1
ATOM 769 C C . ARG A 1 103 ? -15.328 11.033 1.156 1.00 96.12 103 ARG A C 1
ATOM 771 O O . ARG A 1 103 ? -15.411 10.500 2.257 1.00 96.12 103 ARG A O 1
ATOM 778 N N . ILE A 1 104 ? -14.369 11.884 0.804 1.00 94.81 104 ILE A N 1
ATOM 779 C CA . ILE A 1 104 ? -13.312 12.379 1.693 1.00 94.81 104 ILE A CA 1
ATOM 780 C C . ILE A 1 104 ? -13.308 13.896 1.546 1.00 94.81 104 ILE A C 1
ATOM 782 O O . ILE A 1 104 ? -13.180 14.398 0.431 1.00 94.81 104 ILE A O 1
ATOM 786 N N . GLY A 1 105 ? -13.544 14.610 2.648 1.00 88.75 105 GLY A N 1
ATOM 787 C CA . GLY A 1 105 ? -13.758 16.055 2.608 1.00 88.75 105 GLY A CA 1
ATOM 788 C C . GLY A 1 105 ? -14.863 16.446 1.616 1.00 88.75 105 GLY A C 1
ATOM 789 O O . GLY A 1 105 ? -16.028 16.030 1.737 1.00 88.75 105 GLY A O 1
ATOM 790 N N . TRP A 1 106 ? -14.480 17.227 0.605 1.00 89.19 106 TRP A N 1
ATOM 791 C CA . TRP A 1 106 ? -15.381 17.762 -0.421 1.00 89.19 106 TRP A CA 1
ATOM 792 C C . TRP A 1 106 ? -15.432 16.922 -1.697 1.00 89.19 106 TRP A C 1
ATOM 794 O O . TRP A 1 106 ? -16.266 17.173 -2.568 1.00 89.19 106 TRP A O 1
ATOM 804 N N . THR A 1 107 ? -14.582 15.904 -1.812 1.00 93.19 107 THR A N 1
ATOM 805 C CA . THR A 1 107 ? -14.398 15.140 -3.046 1.00 93.19 107 THR A CA 1
ATOM 806 C C . THR A 1 107 ? -14.901 13.704 -2.928 1.00 93.19 107 THR A C 1
ATOM 808 O O . THR A 1 107 ? -15.030 13.126 -1.845 1.00 93.19 107 THR A O 1
ATOM 811 N N . SER A 1 108 ? -15.228 13.109 -4.079 1.00 95.69 108 SER A N 1
ATOM 812 C CA . SER A 1 108 ? -15.502 11.677 -4.193 1.00 95.69 108 SER A CA 1
ATOM 813 C C . SER A 1 108 ? -14.252 10.981 -4.725 1.00 95.69 108 SER A C 1
ATOM 815 O O . SER A 1 108 ? -13.984 10.991 -5.928 1.00 95.69 108 SER A O 1
ATOM 817 N N . ALA A 1 109 ? -13.484 10.385 -3.816 1.00 97.00 109 ALA A N 1
ATOM 818 C CA . ALA A 1 109 ? -12.265 9.667 -4.139 1.00 97.00 109 ALA A CA 1
ATOM 819 C C . ALA A 1 109 ? -12.594 8.268 -4.672 1.00 97.00 109 ALA A C 1
ATOM 821 O O . ALA A 1 109 ? -13.322 7.489 -4.052 1.00 97.00 109 ALA A O 1
ATOM 822 N N . ARG A 1 110 ? -12.023 7.926 -5.824 1.00 97.69 110 ARG A N 1
ATOM 823 C CA . ARG A 1 110 ? -12.086 6.580 -6.401 1.00 97.69 110 ARG A CA 1
ATOM 824 C C . ARG A 1 110 ? -11.174 5.637 -5.625 1.00 97.69 110 ARG A C 1
ATOM 826 O O . ARG A 1 110 ? -10.052 6.016 -5.292 1.00 97.69 110 ARG A O 1
ATOM 833 N N . VAL A 1 111 ? -11.643 4.416 -5.385 1.00 98.00 111 VAL A N 1
ATOM 834 C CA . VAL A 1 111 ? -10.911 3.375 -4.659 1.00 98.00 111 VAL A CA 1
ATOM 835 C C . VAL A 1 111 ? -10.421 2.308 -5.631 1.00 98.00 111 VAL A C 1
ATOM 837 O O . VAL A 1 111 ? -11.221 1.633 -6.270 1.00 98.00 111 VAL A O 1
ATOM 840 N N . ASP A 1 112 ? -9.107 2.117 -5.696 1.00 96.44 112 ASP A N 1
ATOM 841 C CA . ASP A 1 112 ? -8.478 1.011 -6.416 1.00 96.44 112 ASP A CA 1
ATOM 842 C C . ASP A 1 112 ? -7.928 -0.020 -5.441 1.00 96.44 112 ASP A C 1
ATOM 844 O O . ASP A 1 112 ? -7.046 0.308 -4.647 1.00 96.44 112 ASP A O 1
ATOM 848 N N . LEU A 1 113 ? -8.364 -1.277 -5.544 1.00 95.62 113 LEU A N 1
ATOM 849 C CA . LEU A 1 113 ? -7.677 -2.379 -4.871 1.00 95.62 113 LEU A CA 1
ATOM 850 C C . LEU A 1 113 ? -6.349 -2.657 -5.575 1.00 95.62 113 LEU A C 1
ATOM 852 O O . LEU A 1 113 ? -6.305 -2.891 -6.785 1.00 95.62 113 LEU A O 1
ATOM 856 N N . LEU A 1 114 ? -5.255 -2.641 -4.821 1.00 91.62 114 LEU A N 1
ATOM 857 C CA . LEU A 1 114 ? -3.942 -2.975 -5.345 1.00 91.62 114 LEU A CA 1
ATOM 858 C C . LEU A 1 114 ? -3.686 -4.468 -5.162 1.00 91.62 114 LEU A C 1
ATOM 860 O O . LEU A 1 114 ? -3.809 -5.015 -4.067 1.00 91.62 114 LEU A O 1
ATOM 864 N N . ASN A 1 115 ? -3.284 -5.122 -6.249 1.00 82.25 115 ASN A N 1
ATOM 865 C CA . ASN A 1 115 ? -2.849 -6.509 -6.191 1.00 82.25 115 ASN A CA 1
ATOM 866 C C . ASN A 1 115 ? -1.615 -6.640 -5.296 1.00 82.25 115 ASN A C 1
ATOM 868 O O . ASN A 1 115 ? -0.703 -5.808 -5.359 1.00 82.25 115 ASN A O 1
ATOM 872 N N . SER A 1 116 ? -1.565 -7.729 -4.526 1.00 77.62 116 SER A N 1
ATOM 873 C CA . SER A 1 116 ? -0.360 -8.097 -3.788 1.00 77.62 116 SER A CA 1
ATOM 874 C C . SER A 1 116 ? 0.817 -8.188 -4.756 1.00 77.62 116 SER A C 1
ATOM 876 O O . SER A 1 116 ? 0.738 -8.846 -5.800 1.00 77.62 116 SER A O 1
ATOM 878 N N . ARG A 1 117 ? 1.907 -7.489 -4.434 1.00 78.25 117 ARG A N 1
ATOM 879 C CA . ARG A 1 117 ? 3.116 -7.550 -5.250 1.00 78.25 117 ARG A CA 1
ATOM 880 C C . ARG A 1 117 ? 3.768 -8.912 -5.030 1.00 78.25 117 ARG A C 1
ATOM 882 O O . ARG A 1 117 ? 4.059 -9.247 -3.881 1.00 78.25 117 ARG A O 1
ATOM 889 N N . PRO A 1 118 ? 4.027 -9.687 -6.094 1.00 83.50 118 PRO A N 1
ATOM 890 C CA . PRO A 1 118 ? 4.690 -10.967 -5.941 1.00 83.50 118 PRO A CA 1
ATOM 891 C C . PRO A 1 118 ? 6.078 -10.753 -5.341 1.00 83.50 118 PRO A C 1
ATOM 893 O O . PRO A 1 118 ? 6.762 -9.768 -5.636 1.00 83.50 118 PRO A O 1
ATOM 896 N N . THR A 1 119 ? 6.499 -11.690 -4.498 1.00 87.19 119 THR A N 1
ATOM 897 C CA . THR A 1 119 ? 7.818 -11.660 -3.872 1.00 87.19 119 THR A CA 1
ATOM 898 C C . THR A 1 119 ? 8.895 -11.584 -4.946 1.00 87.19 119 THR A C 1
ATOM 900 O O . THR A 1 119 ? 8.965 -12.458 -5.808 1.00 87.19 119 THR A O 1
ATOM 903 N N . GLN A 1 120 ? 9.727 -10.545 -4.909 1.00 90.06 120 GLN A N 1
ATOM 904 C CA . GLN A 1 120 ? 10.819 -10.365 -5.859 1.00 90.06 120 GLN A CA 1
ATOM 905 C C . GLN A 1 120 ? 12.145 -10.794 -5.228 1.00 90.06 120 GLN A C 1
ATOM 907 O O . GLN A 1 120 ? 12.522 -10.333 -4.149 1.00 90.06 120 GLN A O 1
ATOM 912 N N . CYS A 1 121 ? 12.893 -11.645 -5.922 1.00 92.00 121 CYS A N 1
ATOM 913 C CA . CYS A 1 121 ? 14.224 -12.037 -5.498 1.00 92.00 121 CYS A CA 1
ATOM 914 C C . CYS A 1 121 ? 15.213 -10.902 -5.765 1.00 92.00 121 CYS A C 1
ATOM 916 O O . CYS A 1 121 ? 15.484 -10.561 -6.908 1.00 92.00 121 CYS A O 1
ATOM 918 N N . HIS A 1 122 ? 15.838 -10.349 -4.731 1.00 89.88 122 HIS A N 1
ATOM 919 C CA . HIS A 1 122 ? 16.801 -9.254 -4.908 1.00 89.88 122 HIS A CA 1
ATOM 920 C C . HIS A 1 122 ? 18.153 -9.686 -5.505 1.00 89.88 122 HIS A C 1
ATOM 922 O O . HIS A 1 122 ? 18.973 -8.827 -5.809 1.00 89.88 122 HIS A O 1
ATOM 928 N N . ARG A 1 123 ? 18.392 -10.995 -5.681 1.00 92.00 123 ARG A N 1
ATOM 929 C CA . ARG A 1 123 ? 19.591 -11.530 -6.348 1.00 92.00 123 ARG A CA 1
ATOM 930 C C . ARG A 1 123 ? 19.386 -11.652 -7.852 1.00 92.00 123 ARG A C 1
ATOM 932 O O . ARG A 1 123 ? 20.103 -11.023 -8.603 1.00 92.00 123 ARG A O 1
ATOM 939 N N . CYS A 1 124 ? 18.395 -12.416 -8.301 1.00 92.06 124 CYS A N 1
ATOM 940 C CA . CYS A 1 124 ? 18.173 -12.647 -9.734 1.00 92.06 124 CYS A CA 1
ATOM 941 C C . CYS A 1 124 ? 17.037 -11.805 -10.324 1.00 92.06 124 CYS A C 1
ATOM 943 O O . CYS A 1 124 ? 16.715 -11.954 -11.492 1.00 92.06 124 CYS A O 1
ATOM 945 N N . TRP A 1 125 ? 16.372 -10.983 -9.510 1.00 91.19 125 TRP A N 1
ATOM 946 C CA . TRP A 1 125 ? 15.241 -10.112 -9.855 1.00 91.19 125 TRP A CA 1
ATOM 947 C C . TRP A 1 125 ? 13.972 -10.797 -10.371 1.00 91.19 125 TRP A C 1
ATOM 949 O O . TRP A 1 125 ? 12.973 -10.109 -10.576 1.00 91.19 125 TRP A O 1
ATOM 959 N N . ARG A 1 126 ? 13.963 -12.127 -10.512 1.00 90.12 126 ARG A N 1
ATOM 960 C CA . ARG A 1 126 ? 12.757 -12.910 -10.814 1.00 90.12 126 ARG A CA 1
ATOM 961 C C . ARG A 1 126 ? 11.802 -12.951 -9.614 1.00 90.12 126 ARG A C 1
ATOM 963 O O . ARG A 1 126 ? 12.186 -12.676 -8.477 1.00 90.12 126 ARG A O 1
ATOM 970 N N . PHE A 1 127 ? 10.548 -13.294 -9.882 1.00 89.75 127 PHE A N 1
ATOM 971 C CA . PHE A 1 127 ? 9.476 -13.323 -8.887 1.00 89.75 127 PHE A CA 1
ATOM 972 C C . PHE A 1 127 ? 9.245 -14.736 -8.321 1.00 89.75 127 PHE A C 1
ATOM 974 O O . PHE A 1 127 ? 9.689 -15.727 -8.900 1.00 89.75 127 PHE A O 1
ATOM 981 N N . GLY A 1 128 ? 8.565 -14.825 -7.177 1.00 89.38 128 GLY A N 1
ATOM 982 C CA . GLY A 1 128 ? 8.132 -16.072 -6.534 1.00 89.38 128 GLY A CA 1
ATOM 983 C C . GLY A 1 128 ? 9.081 -16.644 -5.476 1.00 89.38 128 GLY A C 1
ATOM 984 O O . GLY A 1 128 ? 8.754 -17.653 -4.863 1.00 89.38 128 GLY A O 1
ATOM 985 N N . HIS A 1 129 ? 10.241 -16.028 -5.232 1.00 90.38 129 HIS A N 1
ATOM 986 C CA . HIS A 1 129 ? 11.190 -16.501 -4.219 1.00 90.38 129 HIS A CA 1
ATOM 987 C C . HIS A 1 129 ? 12.030 -15.364 -3.622 1.00 90.38 129 HIS A C 1
ATOM 989 O O . HIS A 1 129 ? 12.128 -14.273 -4.183 1.00 90.38 129 HIS A O 1
ATOM 995 N N . LEU A 1 130 ? 12.655 -15.638 -2.476 1.00 90.69 130 LEU A N 1
ATOM 996 C CA . LEU A 1 130 ? 13.568 -14.727 -1.780 1.00 90.69 130 LEU A CA 1
ATOM 997 C C . LEU A 1 130 ? 15.036 -15.086 -2.051 1.00 90.69 130 LEU A C 1
ATOM 999 O O . LEU A 1 130 ? 15.353 -16.181 -2.512 1.00 90.69 130 LEU A O 1
ATOM 1003 N N . LYS A 1 131 ? 15.952 -14.166 -1.717 1.00 89.50 131 LYS A N 1
ATOM 1004 C CA . LYS A 1 131 ? 17.401 -14.310 -1.959 1.00 89.50 131 LYS A CA 1
ATOM 1005 C C . LYS A 1 131 ? 17.987 -15.614 -1.398 1.00 89.50 131 LYS A C 1
ATOM 1007 O O . LYS A 1 131 ? 18.801 -16.231 -2.076 1.00 89.50 131 LYS A O 1
ATOM 1012 N N . HIS A 1 132 ? 17.568 -16.038 -0.204 1.00 89.75 132 HIS A N 1
ATOM 1013 C CA . HIS A 1 132 ? 18.080 -17.251 0.449 1.00 89.75 132 HIS A CA 1
ATOM 1014 C C . HIS A 1 132 ? 17.648 -18.549 -0.253 1.00 89.75 132 HIS A C 1
ATOM 1016 O O . HIS A 1 132 ? 18.363 -19.539 -0.196 1.00 89.75 132 HIS A O 1
ATOM 1022 N N . ALA A 1 133 ? 16.509 -18.535 -0.951 1.00 91.56 133 ALA A N 1
ATOM 1023 C CA . ALA A 1 133 ? 15.994 -19.669 -1.718 1.00 91.56 133 ALA A CA 1
ATOM 1024 C C . ALA A 1 133 ? 16.377 -19.595 -3.212 1.00 91.56 133 ALA A C 1
ATOM 1026 O O . ALA A 1 133 ? 15.888 -20.375 -4.030 1.00 91.56 133 ALA A O 1
ATOM 1027 N N . CYS A 1 134 ? 17.220 -18.630 -3.598 1.00 92.88 134 CYS A N 1
ATOM 1028 C CA . CYS A 1 134 ? 17.584 -18.394 -4.988 1.00 92.88 134 CYS A CA 1
ATOM 1029 C C . CYS A 1 134 ? 18.618 -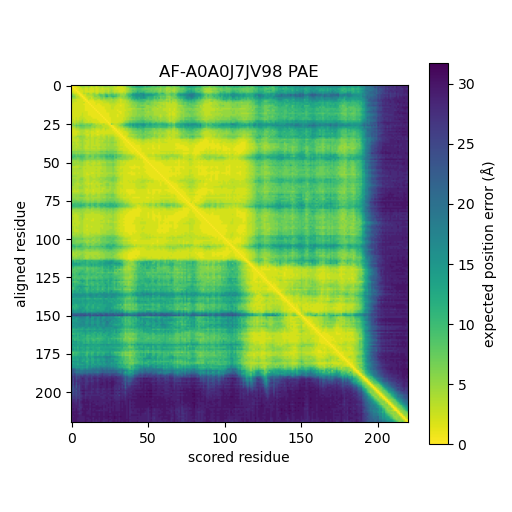19.414 -5.480 1.00 92.88 134 CYS A C 1
ATOM 1031 O O . CYS A 1 134 ? 19.734 -19.475 -4.965 1.00 92.88 134 CYS A O 1
ATOM 1033 N N . LYS A 1 135 ? 18.262 -20.149 -6.538 1.00 92.12 135 LYS A N 1
ATOM 1034 C CA . LYS A 1 135 ? 19.142 -21.112 -7.225 1.00 92.12 135 LYS A CA 1
ATOM 1035 C C . LYS A 1 135 ? 19.815 -20.544 -8.483 1.00 92.12 135 LYS A C 1
ATOM 1037 O O . LYS A 1 135 ? 20.552 -21.256 -9.158 1.00 92.12 135 LYS A O 1
ATOM 1042 N N . ALA A 1 136 ? 19.543 -19.286 -8.833 1.00 89.88 136 ALA A N 1
ATOM 1043 C CA . ALA A 1 136 ? 20.112 -18.668 -10.026 1.00 89.88 136 ALA A CA 1
ATOM 1044 C C . ALA A 1 136 ? 21.623 -18.436 -9.865 1.00 89.88 136 ALA A C 1
ATOM 1046 O O . ALA A 1 136 ? 22.090 -18.041 -8.794 1.00 89.88 136 ALA A O 1
ATOM 1047 N N . LYS A 1 137 ? 22.374 -18.653 -10.950 1.00 89.62 137 LYS A N 1
ATOM 1048 C CA . LYS A 1 137 ? 23.818 -18.377 -11.001 1.00 89.62 137 LYS A CA 1
ATOM 1049 C C . LYS A 1 137 ? 24.105 -16.873 -11.051 1.00 89.62 137 LYS A C 1
ATOM 1051 O O . LYS A 1 137 ? 25.048 -16.413 -10.418 1.00 89.62 137 LYS A O 1
ATOM 1056 N N . GLU A 1 138 ? 23.260 -16.125 -11.753 1.00 87.88 138 GLU A N 1
ATOM 1057 C CA . GLU A 1 138 ? 23.394 -14.681 -11.951 1.00 87.88 138 GLU A CA 1
ATOM 1058 C C . GLU A 1 138 ? 23.048 -13.888 -10.681 1.00 87.88 138 GLU A C 1
ATOM 1060 O O . GLU A 1 138 ? 22.119 -14.229 -9.938 1.00 87.88 138 GLU A O 1
ATOM 1065 N N . ASP A 1 139 ? 23.796 -12.810 -10.441 1.00 90.06 139 ASP A N 1
ATOM 1066 C CA . ASP A 1 139 ? 23.559 -11.873 -9.346 1.00 90.06 139 ASP A CA 1
ATOM 1067 C C . ASP A 1 139 ? 23.479 -10.435 -9.873 1.00 90.06 139 ASP A C 1
ATOM 1069 O O . ASP A 1 139 ? 24.460 -9.840 -10.312 1.00 90.06 139 ASP A O 1
ATOM 1073 N N . PHE A 1 140 ? 22.275 -9.881 -9.807 1.00 90.25 140 PHE A N 1
ATOM 1074 C CA . PHE A 1 140 ? 21.916 -8.518 -10.175 1.00 90.25 140 PHE A CA 1
ATOM 1075 C C . PHE A 1 140 ? 21.718 -7.620 -8.950 1.00 90.25 140 PHE A C 1
ATOM 1077 O O . PHE A 1 140 ? 21.253 -6.492 -9.082 1.00 90.25 140 PHE A O 1
ATOM 1084 N N . SER A 1 141 ? 22.055 -8.076 -7.741 1.00 87.62 141 SER A N 1
ATOM 1085 C CA . SER A 1 141 ? 21.802 -7.326 -6.502 1.00 87.62 141 SER A CA 1
ATOM 1086 C C . SER A 1 141 ? 22.485 -5.959 -6.441 1.00 87.62 141 SER A C 1
ATOM 1088 O O . SER A 1 141 ? 21.975 -5.060 -5.774 1.00 87.62 141 SER A O 1
ATOM 1090 N N . LYS A 1 142 ? 23.603 -5.789 -7.154 1.00 88.12 142 LYS A N 1
ATOM 1091 C CA . LYS A 1 142 ? 24.349 -4.524 -7.254 1.00 88.12 142 LYS A CA 1
ATOM 1092 C C . LYS A 1 142 ? 23.904 -3.634 -8.417 1.00 88.12 142 LYS A C 1
ATOM 1094 O O . LYS A 1 142 ? 24.402 -2.524 -8.551 1.00 88.12 142 LYS A O 1
ATOM 1099 N N . LEU A 1 143 ? 22.993 -4.106 -9.267 1.00 90.62 143 LEU A N 1
ATOM 1100 C CA . LEU A 1 143 ? 22.528 -3.338 -10.413 1.00 90.62 143 LEU A CA 1
ATOM 1101 C C . LEU A 1 143 ? 21.416 -2.361 -10.009 1.00 90.62 143 LEU A C 1
ATOM 1103 O O . LEU A 1 143 ? 20.646 -2.563 -9.069 1.00 90.62 143 LEU A O 1
ATOM 1107 N N . CYS A 1 144 ? 21.298 -1.282 -10.765 1.00 90.75 144 CYS A N 1
ATOM 1108 C CA . CYS A 1 144 ? 20.266 -0.283 -10.605 1.00 90.75 144 CYS A CA 1
ATOM 1109 C C . CYS A 1 144 ? 18.912 -0.854 -11.040 1.00 90.75 144 CYS A C 1
ATOM 1111 O O . CYS A 1 144 ? 18.704 -1.155 -12.212 1.00 90.75 144 CYS A O 1
ATOM 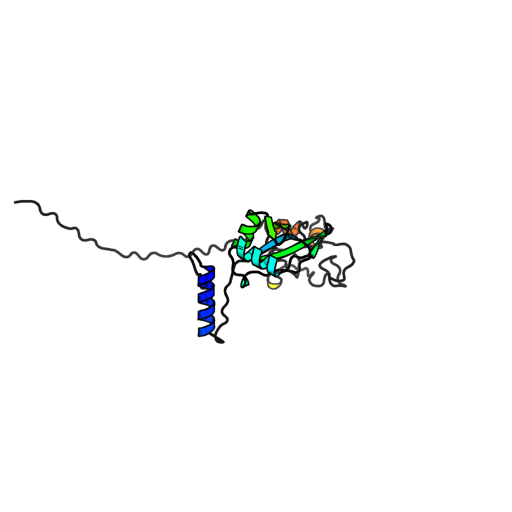1113 N N . PHE A 1 145 ? 17.937 -0.914 -10.130 1.00 87.94 145 PHE A N 1
ATOM 1114 C CA . P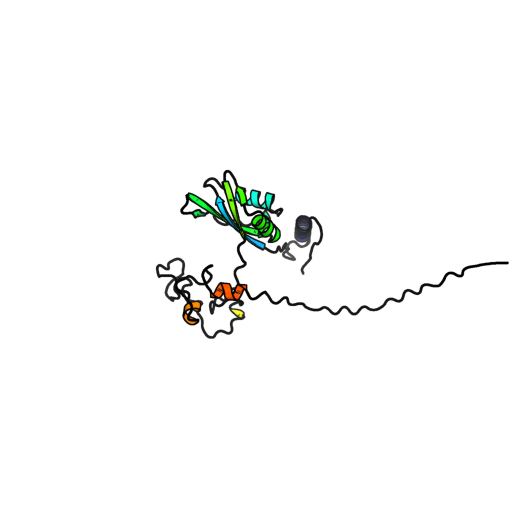HE A 1 145 ? 16.573 -1.389 -10.426 1.00 87.94 145 PHE A CA 1
ATOM 1115 C C . PHE A 1 145 ? 15.825 -0.597 -11.514 1.00 87.94 145 PHE A C 1
ATOM 1117 O O . PHE A 1 145 ? 14.748 -1.022 -11.937 1.00 87.94 145 PHE A O 1
ATOM 1124 N N . ARG A 1 146 ? 16.327 0.578 -11.918 1.00 90.31 146 ARG A N 1
ATOM 1125 C CA . ARG A 1 146 ? 15.733 1.387 -12.987 1.00 90.31 146 ARG A CA 1
ATOM 1126 C C . ARG A 1 146 ? 16.289 1.012 -14.359 1.00 90.31 146 ARG A C 1
ATOM 1128 O O . ARG A 1 146 ? 15.480 0.782 -15.244 1.00 90.31 146 ARG A O 1
ATOM 1135 N N . CYS A 1 147 ? 17.610 0.948 -14.527 1.00 90.75 147 CYS A N 1
ATOM 1136 C CA . CYS A 1 147 ? 18.255 0.778 -15.839 1.00 90.75 147 CYS A CA 1
ATOM 1137 C C . CYS A 1 147 ? 19.122 -0.487 -15.981 1.00 90.75 147 CYS A C 1
ATOM 1139 O O . CYS A 1 147 ? 19.584 -0.794 -17.072 1.00 90.75 147 CYS A O 1
ATOM 1141 N N . GLY A 1 148 ? 19.388 -1.215 -14.895 1.00 88.19 148 GLY A N 1
ATOM 1142 C CA . GLY A 1 148 ? 20.251 -2.399 -14.900 1.00 88.19 148 GLY A CA 1
ATOM 1143 C C . GLY A 1 148 ? 21.762 -2.125 -14.921 1.00 88.19 148 GLY A C 1
ATOM 1144 O O . GLY A 1 148 ? 22.518 -3.079 -15.050 1.00 88.19 148 GLY A O 1
ATOM 1145 N N . GLY A 1 149 ? 22.220 -0.872 -14.791 1.00 87.12 149 GLY A N 1
ATOM 1146 C CA . GLY A 1 149 ? 23.651 -0.519 -14.683 1.00 87.12 149 GLY A CA 1
ATOM 1147 C C . GLY A 1 149 ? 24.210 -0.630 -13.254 1.00 87.12 149 GLY A C 1
ATOM 1148 O O . GLY A 1 149 ? 23.437 -0.607 -12.306 1.00 87.12 149 GLY A O 1
ATOM 1149 N N . GLY A 1 150 ? 25.531 -0.750 -13.076 1.00 82.62 150 GLY A N 1
ATOM 1150 C CA . GLY A 1 150 ? 26.169 -1.036 -11.771 1.00 82.62 150 GLY A CA 1
ATOM 1151 C C . GLY A 1 150 ? 26.649 0.164 -10.936 1.00 82.62 150 GLY A C 1
ATOM 1152 O O . GLY A 1 150 ? 27.024 -0.021 -9.786 1.00 82.62 150 GLY A O 1
ATOM 1153 N N . GLU A 1 151 ? 26.616 1.384 -11.477 1.00 79.62 151 GLU A N 1
ATOM 1154 C CA . GLU A 1 151 ? 27.360 2.533 -10.916 1.00 79.62 151 GLU A CA 1
ATOM 1155 C C . GLU A 1 151 ? 26.525 3.493 -10.046 1.00 79.62 151 GLU A C 1
ATOM 1157 O O . GLU A 1 151 ? 27.014 4.526 -9.598 1.00 79.62 151 GLU A O 1
ATOM 1162 N N . HIS A 1 152 ? 25.235 3.220 -9.825 1.00 86.69 152 HIS A N 1
ATOM 1163 C CA . HIS A 1 152 ? 24.367 4.146 -9.089 1.00 86.69 152 HIS A CA 1
ATOM 1164 C C . HIS A 1 152 ? 23.127 3.480 -8.489 1.00 86.69 152 HIS A C 1
ATOM 1166 O O . HIS A 1 152 ? 22.653 2.433 -8.931 1.00 86.69 152 HIS A O 1
ATOM 1172 N N . THR A 1 153 ? 22.529 4.151 -7.502 1.00 84.12 153 THR A N 1
ATOM 1173 C CA . THR A 1 153 ? 21.229 3.744 -6.959 1.00 84.12 153 THR A CA 1
ATOM 1174 C C . THR A 1 153 ? 20.082 4.279 -7.815 1.00 84.12 153 THR A C 1
ATOM 1176 O O . THR A 1 153 ? 20.162 5.352 -8.412 1.00 84.12 153 THR A O 1
ATOM 1179 N N . ALA A 1 154 ? 18.956 3.560 -7.833 1.00 84.88 154 ALA A N 1
ATOM 1180 C CA . ALA A 1 154 ? 17.787 3.928 -8.639 1.00 84.88 154 ALA A CA 1
ATOM 1181 C C . ALA A 1 154 ? 17.222 5.329 -8.332 1.00 84.88 154 ALA A C 1
ATOM 1183 O O . ALA A 1 154 ? 16.549 5.907 -9.182 1.00 84.88 154 ALA A O 1
ATOM 1184 N N . ARG A 1 155 ? 17.498 5.874 -7.137 1.00 84.38 155 ARG A N 1
ATOM 1185 C CA . ARG A 1 155 ? 17.104 7.233 -6.739 1.00 84.38 155 ARG A CA 1
ATOM 1186 C C . ARG A 1 155 ? 17.799 8.322 -7.557 1.00 84.38 155 ARG A C 1
ATOM 1188 O O . ARG A 1 155 ? 17.148 9.302 -7.886 1.00 84.38 155 ARG A O 1
ATOM 1195 N N . PHE A 1 156 ? 19.069 8.129 -7.908 1.00 86.25 156 PHE A N 1
ATOM 1196 C CA . PHE A 1 156 ? 19.878 9.098 -8.661 1.00 86.25 156 PHE A CA 1
ATOM 1197 C C . PHE A 1 156 ? 20.051 8.702 -10.136 1.00 86.25 156 PHE A C 1
ATOM 1199 O O . PHE A 1 156 ? 20.860 9.274 -10.856 1.00 86.25 156 PHE A O 1
ATOM 1206 N N . CYS A 1 157 ? 19.293 7.706 -10.601 1.00 89.19 157 CYS A N 1
ATOM 1207 C CA . CYS A 1 157 ? 19.355 7.225 -11.974 1.00 89.19 157 CYS A CA 1
ATOM 1208 C C . CYS A 1 157 ? 18.584 8.152 -12.926 1.00 89.19 157 CYS A C 1
ATOM 1210 O O . CYS A 1 157 ? 17.356 8.268 -12.821 1.00 89.19 157 CYS A O 1
ATOM 1212 N N . THR A 1 158 ? 19.296 8.735 -13.891 1.00 89.12 158 THR A N 1
ATOM 1213 C CA . THR A 1 158 ? 18.744 9.537 -14.998 1.00 89.12 158 THR A CA 1
ATOM 1214 C C . THR A 1 158 ? 18.569 8.743 -16.294 1.00 89.12 158 THR A C 1
ATOM 1216 O O . THR A 1 158 ? 17.897 9.210 -17.209 1.00 89.12 158 THR A O 1
ATOM 1219 N N . ALA A 1 159 ? 19.124 7.531 -16.371 1.00 89.75 159 ALA A N 1
ATOM 1220 C CA . ALA A 1 159 ? 19.030 6.688 -17.555 1.00 89.75 159 ALA A CA 1
ATOM 1221 C C . ALA A 1 159 ? 17.580 6.225 -17.838 1.00 89.75 159 ALA A C 1
ATOM 1223 O O . ALA A 1 159 ? 16.768 6.092 -16.904 1.00 89.75 159 ALA A O 1
ATOM 1224 N N . PRO A 1 160 ? 17.251 5.931 -19.112 1.00 89.25 160 PRO A N 1
ATOM 1225 C CA . PRO A 1 160 ? 15.979 5.320 -19.479 1.00 89.25 160 PRO A CA 1
ATOM 1226 C C . PRO A 1 160 ? 15.718 4.019 -18.701 1.00 89.25 160 PRO A C 1
ATOM 1228 O O . PRO A 1 160 ? 16.660 3.288 -18.373 1.00 89.25 160 PRO A O 1
ATOM 1231 N N . PRO A 1 161 ? 14.452 3.721 -18.361 1.00 91.50 161 PRO A N 1
ATOM 1232 C CA . PRO A 1 161 ? 14.119 2.494 -17.658 1.00 91.50 161 PRO A CA 1
ATOM 1233 C C . PRO A 1 161 ? 14.360 1.268 -18.550 1.00 91.50 161 PRO A C 1
ATOM 1235 O O . PRO A 1 161 ? 13.932 1.240 -19.700 1.00 91.50 161 PRO A O 1
ATOM 1238 N N . LEU A 1 162 ? 15.006 0.245 -17.992 1.00 92.38 162 LEU A N 1
ATOM 1239 C CA . LEU A 1 162 ? 15.278 -1.019 -18.667 1.00 92.38 162 LEU A CA 1
ATOM 1240 C C . LEU A 1 162 ? 15.051 -2.200 -17.715 1.00 92.38 162 LEU A C 1
ATOM 1242 O O . LEU A 1 162 ? 15.718 -2.344 -16.686 1.00 92.38 162 LEU A O 1
ATOM 1246 N N . CYS A 1 163 ? 14.133 -3.092 -18.077 1.00 92.44 163 CYS A N 1
ATOM 1247 C CA . CYS A 1 163 ? 13.869 -4.320 -17.345 1.00 92.44 163 CYS A CA 1
ATOM 1248 C C . CYS A 1 163 ? 14.856 -5.402 -17.781 1.00 92.44 163 CYS A C 1
ATOM 1250 O O . CYS A 1 163 ? 14.658 -6.060 -18.802 1.00 92.44 163 CYS A O 1
ATOM 1252 N N . LYS A 1 164 ? 15.888 -5.640 -16.963 1.00 91.06 164 LYS A N 1
ATOM 1253 C CA . LYS A 1 164 ? 16.912 -6.661 -17.237 1.00 91.06 164 LYS A CA 1
ATOM 1254 C C . LYS A 1 164 ? 16.324 -8.058 -17.474 1.00 91.06 164 LYS A C 1
ATOM 1256 O O . LYS A 1 164 ? 16.799 -8.767 -18.348 1.00 91.06 164 LYS A O 1
ATOM 1261 N N . ILE A 1 165 ? 15.273 -8.430 -16.740 1.00 91.69 165 ILE A N 1
ATOM 1262 C CA . ILE A 1 165 ? 14.636 -9.751 -16.864 1.00 91.69 165 ILE A CA 1
ATOM 1263 C C . ILE A 1 165 ? 13.858 -9.885 -18.167 1.00 91.69 165 ILE A C 1
ATOM 1265 O O . ILE A 1 165 ? 14.029 -10.875 -18.865 1.00 91.69 165 ILE A O 1
ATOM 1269 N N . CYS A 1 166 ? 13.067 -8.876 -18.540 1.00 91.44 166 CYS A N 1
ATOM 1270 C CA . CYS A 1 166 ? 12.367 -8.914 -19.823 1.00 91.44 166 CYS A CA 1
ATOM 1271 C C . CYS A 1 166 ? 13.348 -8.858 -20.999 1.00 91.44 166 CYS A C 1
ATOM 1273 O O . CYS A 1 166 ? 13.119 -9.548 -21.982 1.00 91.44 166 CYS A O 1
ATOM 1275 N N . ALA A 1 167 ? 14.461 -8.126 -20.868 1.00 92.19 167 ALA A N 1
ATOM 1276 C CA . ALA A 1 167 ? 15.518 -8.107 -21.876 1.00 92.19 167 ALA A CA 1
ATOM 1277 C C . ALA A 1 167 ? 16.172 -9.490 -22.069 1.00 92.19 167 ALA A C 1
ATOM 1279 O O . ALA A 1 167 ? 16.390 -9.899 -23.203 1.00 92.19 167 ALA A O 1
ATOM 1280 N N . ILE A 1 168 ? 16.449 -10.224 -20.982 1.00 91.00 168 ILE A N 1
ATOM 1281 C CA . ILE A 1 168 ? 16.973 -11.603 -21.049 1.00 91.00 168 ILE A CA 1
ATOM 1282 C C . ILE A 1 168 ? 15.937 -12.553 -21.667 1.00 91.00 168 ILE A C 1
ATOM 1284 O O . ILE A 1 168 ? 16.286 -13.398 -22.483 1.00 91.00 168 ILE A O 1
ATOM 1288 N N . ASP A 1 169 ? 14.663 -12.394 -21.305 1.00 90.12 169 ASP A N 1
ATOM 1289 C CA . ASP A 1 169 ? 13.568 -13.252 -21.768 1.00 90.12 169 ASP A CA 1
ATOM 1290 C C . ASP A 1 169 ? 13.038 -12.857 -23.174 1.00 90.12 169 ASP A C 1
ATOM 1292 O O . ASP A 1 169 ? 12.023 -13.395 -23.615 1.00 90.12 169 ASP A O 1
ATOM 1296 N N . GLY A 1 170 ? 13.674 -11.903 -23.872 1.00 90.38 170 GLY A N 1
ATOM 1297 C CA . GLY A 1 170 ? 13.290 -11.466 -25.225 1.00 90.38 170 GLY A CA 1
ATOM 1298 C C . GLY A 1 170 ? 11.949 -10.719 -25.320 1.00 90.38 170 GLY A C 1
ATOM 1299 O O . GLY A 1 170 ? 11.334 -10.676 -26.382 1.00 90.38 170 GLY A O 1
ATOM 1300 N N . LYS A 1 171 ? 11.463 -10.150 -24.212 1.00 91.06 171 LYS A N 1
ATOM 1301 C CA . LYS A 1 171 ? 10.200 -9.394 -24.109 1.00 91.06 171 LYS A CA 1
ATOM 1302 C C . LYS A 1 171 ? 10.459 -7.875 -24.156 1.00 91.06 171 LYS A C 1
ATOM 1304 O O . LYS A 1 171 ? 11.574 -7.453 -23.844 1.00 91.06 171 LYS A O 1
ATOM 1309 N N . PRO A 1 172 ? 9.440 -7.033 -24.450 1.00 90.81 172 PRO A N 1
ATOM 1310 C CA . PRO A 1 172 ? 9.571 -5.575 -24.360 1.00 90.81 172 PRO A CA 1
ATOM 1311 C C . PRO A 1 172 ? 10.157 -5.167 -23.009 1.00 90.81 172 PRO A C 1
ATOM 1313 O O . PRO A 1 172 ? 9.646 -5.594 -21.975 1.00 90.81 172 PRO A O 1
ATOM 1316 N N . SER A 1 173 ? 11.250 -4.404 -23.004 1.00 92.12 173 SER A N 1
ATOM 1317 C CA . SER A 1 173 ? 12.066 -4.152 -21.807 1.00 92.12 173 SER A CA 1
ATOM 1318 C C . SER A 1 173 ? 12.184 -2.677 -21.429 1.00 92.12 173 SER A C 1
ATOM 1320 O O . SER A 1 173 ? 12.868 -2.368 -20.461 1.00 92.12 173 SER A O 1
ATOM 1322 N N . ASP A 1 174 ? 11.516 -1.774 -22.136 1.00 91.75 174 ASP A N 1
ATOM 1323 C CA . ASP A 1 174 ? 11.471 -0.314 -21.953 1.00 91.75 174 ASP A CA 1
ATOM 1324 C C . ASP A 1 174 ? 10.630 0.121 -20.736 1.00 91.75 174 ASP A C 1
ATOM 1326 O O . ASP A 1 174 ? 9.821 1.046 -20.766 1.00 91.75 174 ASP A O 1
ATOM 1330 N N . HIS A 1 175 ? 10.802 -0.575 -19.616 1.00 90.31 175 HIS A N 1
ATOM 1331 C CA . HIS A 1 175 ? 10.052 -0.333 -18.397 1.00 90.31 175 HIS A CA 1
ATOM 1332 C C . HIS A 1 175 ? 10.857 -0.727 -17.160 1.00 90.31 175 HIS A C 1
ATOM 1334 O O . HIS A 1 175 ? 11.811 -1.500 -17.206 1.00 90.31 175 HIS A O 1
ATOM 1340 N N . ARG A 1 176 ? 10.445 -0.219 -15.997 1.00 89.12 176 ARG A N 1
ATOM 1341 C CA . ARG A 1 176 ? 11.040 -0.616 -14.718 1.00 89.12 176 ARG A CA 1
ATOM 1342 C C . ARG A 1 176 ? 10.527 -1.992 -14.295 1.00 89.12 176 ARG A C 1
ATOM 1344 O O . ARG A 1 176 ? 9.318 -2.208 -14.273 1.00 89.12 176 ARG A O 1
ATOM 1351 N N . ILE A 1 177 ? 11.415 -2.888 -13.864 1.00 87.94 177 ILE A N 1
ATOM 1352 C CA . ILE A 1 177 ? 11.005 -4.172 -13.281 1.00 87.94 177 ILE A CA 1
ATOM 1353 C C . ILE A 1 177 ? 10.030 -3.981 -12.109 1.00 87.94 177 ILE A C 1
ATOM 1355 O O . ILE A 1 177 ? 10.209 -3.087 -11.281 1.00 87.94 177 ILE A O 1
ATOM 1359 N N . GLY A 1 178 ? 8.982 -4.803 -12.045 1.00 83.06 178 GLY A N 1
ATOM 1360 C CA . GLY A 1 178 ? 7.965 -4.681 -10.997 1.00 83.06 178 GLY A CA 1
ATOM 1361 C C . GLY A 1 178 ? 6.874 -3.641 -11.284 1.00 83.06 178 GLY A C 1
ATOM 1362 O O . GLY A 1 178 ? 5.963 -3.487 -10.473 1.00 83.06 178 GLY A O 1
ATOM 1363 N N . SER A 1 179 ? 6.947 -2.912 -12.404 1.00 83.25 179 SER A N 1
ATOM 1364 C CA . SER A 1 179 ? 5.864 -2.021 -12.828 1.00 83.25 179 SER A CA 1
ATOM 1365 C C . SER A 1 179 ? 4.612 -2.814 -13.226 1.00 83.25 179 SER A C 1
ATOM 1367 O O . SER A 1 179 ? 4.673 -3.999 -13.548 1.00 83.25 179 SER A O 1
ATOM 1369 N N . ASN A 1 180 ? 3.462 -2.144 -13.248 1.00 77.94 180 ASN A N 1
ATOM 1370 C CA . ASN A 1 180 ? 2.196 -2.709 -13.726 1.00 77.94 180 ASN A CA 1
ATOM 1371 C C . ASN A 1 180 ? 2.236 -3.135 -15.205 1.00 77.94 180 ASN A C 1
ATOM 1373 O O . ASN A 1 180 ? 1.465 -4.002 -15.608 1.00 77.94 180 ASN A O 1
ATOM 1377 N N . VAL A 1 181 ? 3.132 -2.543 -15.999 1.00 84.56 181 VAL A N 1
ATOM 1378 C CA . VAL A 1 181 ? 3.342 -2.898 -17.410 1.00 84.56 181 VAL A CA 1
ATOM 1379 C C . VAL A 1 181 ? 4.336 -4.049 -17.595 1.00 84.56 181 VAL A C 1
ATOM 1381 O O . VAL A 1 181 ? 4.429 -4.588 -18.690 1.00 84.56 181 VAL A O 1
ATOM 1384 N N . CYS A 1 182 ? 5.053 -4.460 -16.542 1.00 86.44 182 CYS A N 1
ATOM 1385 C CA . CYS A 1 182 ? 6.077 -5.498 -16.613 1.00 86.44 182 CYS A CA 1
ATOM 1386 C C . CYS A 1 182 ? 5.461 -6.896 -16.820 1.00 86.44 182 CYS A C 1
ATOM 1388 O O . CYS A 1 182 ? 4.782 -7.400 -15.916 1.00 86.44 182 CYS A O 1
ATOM 1390 N N . PRO A 1 183 ? 5.736 -7.585 -17.947 1.00 84.62 183 PRO A N 1
ATOM 1391 C CA . PRO A 1 183 ? 5.207 -8.928 -18.198 1.00 84.62 183 PRO A CA 1
ATOM 1392 C C . PRO A 1 183 ? 5.617 -9.955 -17.134 1.00 84.62 183 PRO A C 1
ATOM 1394 O O . PRO A 1 183 ? 4.799 -10.769 -16.716 1.00 84.62 183 PRO A O 1
ATOM 1397 N N . ALA A 1 184 ? 6.848 -9.866 -16.618 1.00 80.50 184 ALA A N 1
ATOM 1398 C CA . ALA A 1 184 ? 7.366 -10.790 -15.604 1.00 80.50 184 ALA A CA 1
ATOM 1399 C C . ALA A 1 184 ? 6.561 -10.776 -14.282 1.00 80.50 184 ALA A C 1
ATOM 1401 O O . ALA A 1 184 ? 6.503 -11.780 -13.569 1.00 80.50 184 ALA A O 1
ATOM 1402 N N . VAL A 1 185 ? 5.903 -9.657 -13.957 1.00 75.62 185 VAL A N 1
ATOM 1403 C CA . VAL A 1 185 ? 4.999 -9.554 -12.795 1.00 75.62 185 VAL A CA 1
ATOM 1404 C C . VAL A 1 185 ? 3.658 -10.229 -13.088 1.00 75.62 185 VAL A C 1
ATOM 1406 O O . VAL A 1 185 ? 3.097 -10.894 -12.223 1.00 75.62 185 VAL A O 1
ATOM 1409 N N . ARG A 1 186 ? 3.137 -10.073 -14.310 1.00 67.38 186 ARG A N 1
ATOM 1410 C CA . ARG A 1 186 ? 1.832 -10.626 -14.713 1.00 67.38 186 ARG A CA 1
ATOM 1411 C C . ARG A 1 186 ? 1.861 -12.150 -14.810 1.00 67.38 186 ARG A C 1
ATOM 1413 O O . ARG A 1 186 ? 0.857 -12.794 -14.527 1.00 67.38 186 ARG A O 1
ATOM 1420 N N . ASP A 1 187 ? 3.005 -12.714 -15.185 1.00 66.25 187 ASP A N 1
ATOM 1421 C CA . ASP A 1 187 ? 3.190 -14.165 -15.253 1.00 66.25 187 ASP A CA 1
ATOM 1422 C C . ASP A 1 187 ? 3.263 -14.787 -13.845 1.00 66.25 187 ASP A C 1
ATOM 1424 O O . ASP A 1 187 ? 2.728 -15.868 -13.617 1.00 66.25 187 ASP A O 1
ATOM 1428 N N . SER A 1 188 ? 3.835 -14.073 -12.868 1.00 61.91 188 SER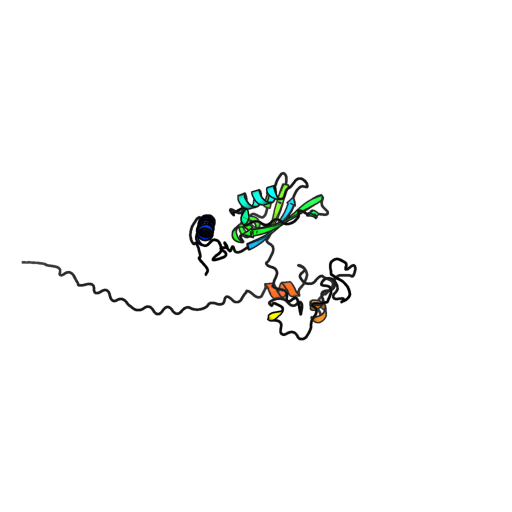 A N 1
ATOM 1429 C CA . SER A 1 188 ? 3.953 -14.553 -11.482 1.00 61.91 188 SER A CA 1
ATOM 1430 C C . SER A 1 188 ? 2.678 -14.391 -10.650 1.00 61.91 188 SER A C 1
ATOM 1432 O O . SER A 1 188 ? 2.440 -15.196 -9.751 1.00 61.91 188 SER A O 1
ATOM 1434 N N . SER A 1 189 ? 1.820 -13.414 -10.957 1.00 57.25 189 SER A N 1
ATOM 1435 C CA . SER A 1 189 ? 0.521 -13.249 -10.286 1.00 57.25 189 SER A CA 1
ATOM 1436 C C . SER A 1 189 ? -0.540 -14.277 -10.710 1.00 57.25 189 SER A C 1
ATOM 1438 O O . SER A 1 189 ? -1.553 -14.414 -10.027 1.00 57.25 189 SER A O 1
ATOM 1440 N N . LYS A 1 190 ? -0.316 -15.023 -11.803 1.00 52.97 190 LYS A N 1
ATOM 1441 C CA . LYS A 1 190 ? -1.185 -16.135 -12.239 1.00 52.97 190 LYS A CA 1
ATOM 1442 C C . LYS A 1 190 ? -0.927 -17.437 -11.478 1.00 52.97 190 LYS A C 1
ATOM 1444 O O . LYS A 1 190 ? -1.819 -18.279 -11.384 1.00 52.97 190 LYS A O 1
ATOM 1449 N N . THR A 1 191 ? 0.262 -17.606 -10.909 1.00 42.84 191 THR A N 1
ATOM 1450 C CA . THR A 1 191 ? 0.571 -18.712 -9.998 1.00 42.84 191 THR A CA 1
ATOM 1451 C C . THR A 1 191 ? -0.075 -18.441 -8.642 1.00 42.84 191 THR A C 1
ATOM 1453 O O . THR A 1 191 ? 0.456 -17.686 -7.829 1.00 42.84 191 THR A O 1
ATOM 1456 N N . LYS A 1 192 ? -1.248 -19.044 -8.400 1.00 31.34 192 LYS A N 1
ATOM 1457 C CA . LYS A 1 192 ? -1.843 -19.124 -7.057 1.00 31.34 192 LYS A CA 1
ATOM 1458 C C . LYS A 1 192 ? -0.782 -19.646 -6.075 1.00 31.34 192 LYS A C 1
ATOM 1460 O O . LYS A 1 192 ? -0.046 -20.564 -6.445 1.00 31.34 192 LYS A O 1
ATOM 1465 N N . PRO A 1 193 ? -0.697 -19.123 -4.838 1.00 34.09 193 PRO A N 1
ATOM 1466 C CA . PRO A 1 193 ? 0.080 -19.798 -3.812 1.00 34.09 193 PRO A CA 1
ATOM 1467 C C . PRO A 1 193 ? -0.480 -21.215 -3.669 1.00 34.09 193 PRO A C 1
ATOM 1469 O O . PRO A 1 193 ? -1.692 -21.396 -3.532 1.00 34.09 193 PRO A O 1
ATOM 1472 N N . LEU A 1 194 ? 0.401 -22.209 -3.770 1.00 36.31 194 LEU A N 1
ATOM 1473 C CA . LEU A 1 194 ? 0.079 -23.597 -3.481 1.00 36.31 194 LEU A CA 1
ATOM 1474 C C . LEU A 1 194 ? -0.444 -23.630 -2.043 1.00 36.31 194 LEU A C 1
ATOM 1476 O O . LEU A 1 194 ? 0.310 -23.385 -1.103 1.00 36.31 194 LEU A O 1
ATOM 1480 N N . SER A 1 195 ? -1.747 -23.851 -1.875 1.00 31.55 195 SER A N 1
ATOM 1481 C CA . SER A 1 195 ? -2.307 -24.148 -0.567 1.00 31.55 195 SER A CA 1
ATOM 1482 C C . SER A 1 195 ? -1.663 -25.448 -0.113 1.00 31.55 195 SER A C 1
ATOM 1484 O O . SER A 1 195 ? -1.951 -26.511 -0.663 1.00 31.55 195 SER A O 1
ATOM 1486 N N . THR A 1 196 ? -0.761 -25.374 0.859 1.00 29.81 196 THR A N 1
ATOM 1487 C CA . THR A 1 196 ? -0.310 -26.558 1.581 1.00 29.81 196 THR A CA 1
ATOM 1488 C C . THR A 1 196 ? -1.499 -27.054 2.395 1.00 29.81 196 THR A C 1
ATOM 1490 O O . THR A 1 196 ? -1.691 -26.676 3.547 1.00 29.81 196 THR A O 1
ATOM 1493 N N . THR A 1 197 ? -2.358 -27.852 1.764 1.00 30.02 197 THR A N 1
ATOM 1494 C CA . THR A 1 197 ? -3.372 -28.643 2.451 1.00 30.02 197 THR A CA 1
ATOM 1495 C C . THR A 1 197 ? -2.631 -29.761 3.170 1.00 30.02 197 THR A C 1
ATOM 1497 O O . THR A 1 197 ? -2.436 -30.847 2.632 1.00 30.02 197 THR A O 1
ATOM 1500 N N . THR A 1 198 ? -2.170 -29.481 4.386 1.00 30.03 198 THR A N 1
ATOM 1501 C CA . THR A 1 198 ? -1.801 -30.534 5.329 1.00 30.03 198 THR A CA 1
ATOM 1502 C C . THR A 1 198 ? -3.094 -31.241 5.720 1.00 30.03 198 THR A C 1
ATOM 1504 O O . THR A 1 198 ? -3.866 -30.739 6.534 1.00 30.03 198 THR A O 1
ATOM 1507 N N . GLN A 1 199 ? -3.367 -32.381 5.085 1.00 32.84 199 GLN A N 1
ATOM 1508 C CA . GLN A 1 199 ? -4.416 -33.298 5.515 1.00 32.84 199 GLN A CA 1
ATOM 1509 C C . GLN A 1 199 ? -4.026 -33.851 6.890 1.00 32.84 199 GLN A C 1
ATOM 1511 O O . GLN A 1 199 ? -3.084 -34.631 7.012 1.00 32.84 199 GLN A O 1
ATOM 1516 N N . MET A 1 200 ? -4.727 -33.418 7.937 1.00 32.50 200 MET A N 1
ATOM 1517 C CA . MET A 1 200 ? -4.706 -34.103 9.224 1.00 32.50 200 MET A CA 1
ATOM 1518 C C . MET A 1 200 ? -5.717 -35.248 9.159 1.00 32.50 200 MET A C 1
ATOM 1520 O O . MET A 1 200 ? -6.925 -35.019 9.172 1.00 32.50 200 MET A O 1
ATOM 1524 N N . ASN A 1 201 ? -5.212 -36.479 9.078 1.00 32.81 201 ASN A N 1
ATOM 1525 C CA . ASN A 1 201 ? -5.993 -37.675 9.373 1.00 32.81 201 ASN A CA 1
ATOM 1526 C C . ASN A 1 201 ? -6.394 -37.634 10.851 1.00 32.81 201 ASN A C 1
ATOM 1528 O O . ASN A 1 201 ? -5.547 -37.799 11.728 1.00 32.81 201 ASN A O 1
ATOM 1532 N N . VAL A 1 202 ? -7.680 -37.428 11.126 1.00 33.78 202 VAL A N 1
ATOM 1533 C CA . VAL A 1 202 ? -8.250 -37.656 12.454 1.00 33.78 202 VAL A CA 1
ATOM 1534 C C . VAL A 1 202 ? -8.845 -39.057 12.458 1.00 33.78 202 VAL A C 1
ATOM 1536 O O . 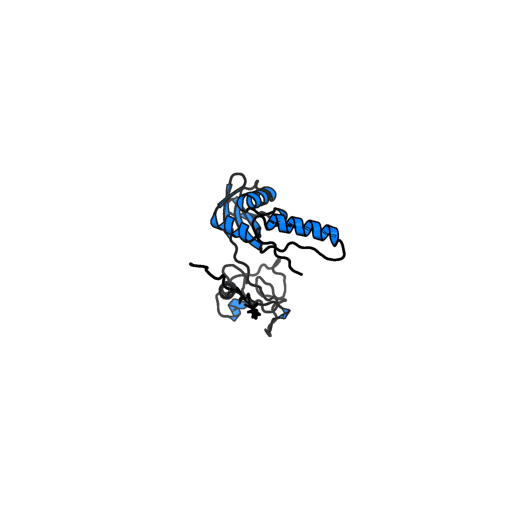VAL A 1 202 ? -9.917 -39.299 11.908 1.00 33.78 202 VAL A O 1
ATOM 1539 N N . SER A 1 203 ? -8.122 -39.989 13.073 1.00 32.56 203 SER A N 1
ATOM 1540 C CA . SER A 1 203 ? -8.640 -41.303 13.439 1.00 32.56 203 SER A CA 1
ATOM 1541 C C . SER A 1 203 ? -9.736 -41.119 14.488 1.00 32.56 203 SER A C 1
ATOM 1543 O O . SER A 1 203 ? -9.463 -40.718 15.619 1.00 32.56 203 SER A O 1
ATOM 1545 N N . VAL A 1 204 ? -10.985 -41.390 14.116 1.00 33.00 204 VAL A N 1
ATOM 1546 C CA . VAL A 1 204 ? -12.117 -41.395 15.047 1.00 33.00 204 VAL A CA 1
ATOM 1547 C C . VAL A 1 204 ? -12.091 -42.713 15.818 1.00 33.00 204 VAL A C 1
ATOM 1549 O O . VAL A 1 204 ? -12.417 -43.767 15.277 1.00 33.00 204 VAL A O 1
ATOM 1552 N N . ALA A 1 205 ? -11.691 -42.660 17.089 1.00 32.25 205 ALA A N 1
ATOM 1553 C CA . ALA A 1 205 ? -11.926 -43.747 18.031 1.00 32.25 205 ALA A CA 1
ATOM 1554 C C . ALA A 1 205 ? -13.417 -43.756 18.403 1.00 32.25 205 ALA A C 1
ATOM 1556 O O . ALA A 1 205 ? -13.933 -42.803 18.989 1.00 32.25 205 ALA A O 1
ATOM 1557 N N . GLY A 1 206 ? -14.115 -44.821 18.005 1.00 29.30 206 GLY A N 1
ATOM 1558 C CA . GLY A 1 206 ? -15.532 -45.024 18.278 1.00 29.30 206 GLY A CA 1
ATOM 1559 C C . GLY A 1 206 ? -15.811 -45.166 19.773 1.00 29.30 206 GLY A C 1
ATOM 1560 O O . GLY A 1 206 ? -15.212 -45.997 20.453 1.00 29.30 206 GLY A O 1
ATOM 1561 N N . SER A 1 207 ? -16.753 -44.370 20.276 1.00 32.78 207 SER A N 1
ATOM 1562 C CA . SER A 1 207 ? -17.326 -44.539 21.609 1.00 32.78 207 SER A CA 1
ATOM 1563 C C . SER A 1 207 ? -18.706 -45.176 21.463 1.00 32.78 207 SER A C 1
ATOM 1565 O O . SER A 1 207 ? -19.649 -44.548 20.980 1.00 32.78 207 SER A O 1
ATOM 1567 N N . ALA A 1 208 ? -18.801 -46.454 21.829 1.00 32.03 208 ALA A N 1
ATOM 1568 C CA . ALA A 1 208 ? -20.036 -47.221 21.835 1.00 32.03 208 ALA A CA 1
ATOM 1569 C C . ALA A 1 208 ? -20.969 -46.713 22.947 1.00 32.03 208 ALA A C 1
ATOM 1571 O O . ALA A 1 208 ? -20.683 -46.879 24.132 1.00 32.03 208 ALA A O 1
ATOM 1572 N N . ARG A 1 209 ? -22.106 -46.119 22.570 1.00 32.97 209 ARG A N 1
ATOM 1573 C CA . ARG A 1 209 ? -23.254 -45.954 23.469 1.00 32.97 209 ARG A CA 1
ATOM 1574 C C . ARG A 1 209 ? -24.158 -47.172 23.310 1.00 32.97 209 ARG A C 1
ATOM 1576 O O . ARG A 1 209 ? -24.734 -47.380 22.247 1.00 32.97 209 ARG A O 1
ATOM 1583 N N . ARG A 1 210 ? -24.244 -47.983 24.365 1.00 33.78 210 ARG A N 1
ATOM 1584 C CA . ARG A 1 210 ? -25.292 -48.992 24.541 1.00 33.78 210 ARG A CA 1
ATOM 1585 C C . ARG A 1 210 ? -26.582 -48.258 24.906 1.00 33.78 210 ARG A C 1
ATOM 1587 O O . ARG A 1 210 ? -26.599 -47.565 25.917 1.00 33.78 210 ARG A O 1
ATOM 1594 N N . ASN A 1 211 ? -27.616 -48.401 24.082 1.00 33.12 211 ASN A N 1
ATOM 1595 C CA . ASN A 1 211 ? -28.995 -48.117 24.465 1.00 33.12 211 ASN A CA 1
ATOM 1596 C C . ASN A 1 211 ? -29.648 -49.461 24.803 1.00 33.12 211 ASN A C 1
ATOM 1598 O O . ASN A 1 211 ? -29.727 -50.333 23.938 1.00 33.12 211 ASN A O 1
ATOM 1602 N N . GLU A 1 212 ? -30.068 -49.628 26.053 1.00 39.25 212 GLU A N 1
ATOM 1603 C CA . GLU A 1 212 ? -30.984 -50.693 26.469 1.00 39.25 212 GLU A CA 1
ATOM 1604 C C . GLU A 1 212 ? -32.394 -50.402 25.921 1.00 39.25 212 GLU A C 1
ATOM 1606 O O . GLU A 1 212 ? -32.822 -49.243 25.946 1.00 39.25 212 GLU A O 1
ATOM 1611 N N . PRO A 1 213 ? -33.122 -51.406 25.401 1.00 35.47 213 PRO A N 1
ATOM 1612 C CA . PRO A 1 213 ? -34.504 -51.237 24.981 1.00 35.47 213 PRO A CA 1
ATOM 1613 C C . PRO A 1 213 ? -35.469 -51.335 26.172 1.00 35.47 213 PRO A C 1
ATOM 1615 O O . PRO A 1 213 ? -35.381 -52.227 27.009 1.00 35.47 213 PRO A O 1
ATOM 1618 N N . MET A 1 214 ? -36.401 -50.386 26.205 1.00 37.53 214 MET A N 1
ATOM 1619 C CA . MET A 1 214 ? -37.535 -50.278 27.119 1.00 37.53 214 MET A CA 1
ATOM 1620 C C . MET A 1 214 ? -38.590 -51.327 26.727 1.00 37.53 214 MET A C 1
ATOM 1622 O O . MET A 1 214 ? -39.089 -51.289 25.602 1.00 37.53 214 MET A O 1
ATOM 1626 N N . GLU A 1 215 ? -38.903 -52.274 27.615 1.00 39.56 215 GLU A N 1
ATOM 1627 C CA . GLU A 1 215 ? -39.964 -53.258 27.378 1.00 39.56 215 GLU A CA 1
ATOM 1628 C C . GLU A 1 215 ? -41.351 -52.608 27.486 1.00 39.56 215 GLU A C 1
ATOM 1630 O O . GLU A 1 215 ? -41.678 -51.929 28.462 1.00 39.56 215 GLU A O 1
ATOM 1635 N N . LEU A 1 216 ? -42.150 -52.818 26.439 1.00 40.78 216 LEU A N 1
ATOM 1636 C CA . LEU A 1 216 ? -43.572 -52.504 26.355 1.00 40.78 216 LEU A CA 1
ATOM 1637 C C . LEU A 1 216 ? -44.351 -53.582 27.114 1.00 40.78 216 LEU A C 1
ATOM 1639 O O . LEU A 1 216 ? -44.305 -54.753 26.746 1.00 40.78 216 LEU A O 1
ATOM 1643 N N . GLY A 1 217 ? -45.058 -53.181 28.169 1.00 36.97 217 GLY A N 1
ATOM 1644 C CA . GLY A 1 217 ? -46.039 -54.028 28.835 1.00 36.97 217 GLY A CA 1
ATOM 1645 C C . GLY A 1 217 ? -47.401 -53.912 28.158 1.00 36.97 217 GLY A C 1
ATOM 1646 O O . GLY A 1 217 ? -47.931 -52.809 28.065 1.00 36.97 217 GLY A O 1
ATOM 1647 N N . ASP A 1 218 ? -47.966 -55.052 27.761 1.00 41.03 218 ASP A N 1
ATOM 1648 C CA . ASP A 1 218 ? -49.384 -55.217 27.437 1.00 41.03 218 ASP A CA 1
ATOM 1649 C C . ASP A 1 218 ? -49.918 -56.530 28.047 1.00 41.03 218 ASP A C 1
ATOM 1651 O O . ASP A 1 218 ? -49.450 -57.618 27.719 1.00 41.03 218 ASP A O 1
ATOM 1655 N N . GLY A 1 219 ? -50.927 -56.385 28.916 1.00 39.31 219 GLY A N 1
ATOM 1656 C CA . GLY A 1 219 ? -52.105 -57.257 29.038 1.00 39.31 219 GLY A CA 1
ATOM 1657 C C . GLY A 1 219 ? -51.990 -58.627 29.722 1.00 39.31 219 GLY A C 1
ATOM 1658 O O . GLY A 1 219 ? -51.600 -59.607 29.088 1.00 39.31 219 GLY A O 1
ATOM 1659 N N . HIS A 1 220 ? -52.510 -58.730 30.953 1.00 37.59 220 HIS A N 1
ATOM 1660 C CA . HIS A 1 220 ? -53.834 -59.314 31.263 1.00 37.59 220 HIS A CA 1
ATOM 1661 C C . HIS A 1 220 ? -54.359 -58.749 32.589 1.00 37.59 220 HIS A C 1
ATOM 1663 O O . HIS A 1 220 ? -53.542 -58.593 33.523 1.00 37.59 220 HIS A O 1
#

Radius of gyration: 26.52 Å; Cα contacts (8 Å, |Δi|>4): 329; chains: 1; bounding box: 81×80×57 Å

Solvent-accessible surface area (backbone atoms only — not comparable to full-atom values): 13463 Å² total; per-residue (Å²): 139,86,86,85,61,80,66,88,61,25,68,62,53,44,48,54,49,36,53,54,48,38,70,74,40,55,89,81,49,92,69,77,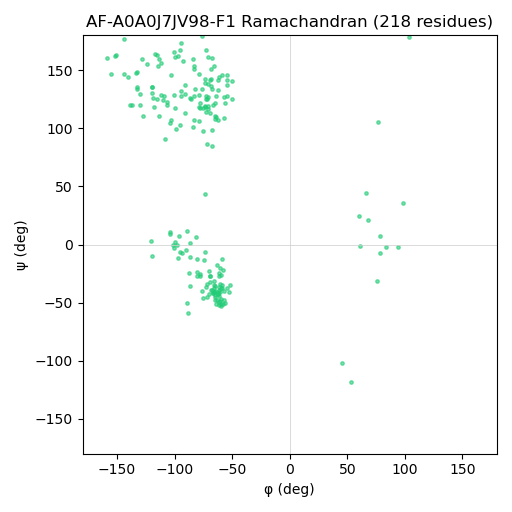81,90,72,68,67,28,39,32,36,41,41,45,33,51,84,85,64,47,74,62,56,54,48,54,43,45,27,69,70,29,72,49,64,68,91,54,52,47,74,53,75,77,38,82,45,98,84,75,30,21,33,33,45,35,38,28,42,34,68,24,32,50,51,41,30,73,60,38,54,47,73,45,91,95,26,70,20,36,38,40,67,50,77,83,77,70,49,58,12,62,31,65,66,49,61,80,42,48,58,91,75,57,84,66,88,62,74,49,60,67,34,12,68,32,49,54,47,69,89,51,55,54,87,79,57,82,67,70,43,26,15,61,67,33,51,74,70,75,42,91,26,85,36,38,61,82,39,96,84,28,64,72,50,60,63,50,69,69,58,70,79,80,77,82,75,78,81,76,86,76,83,79,80,84,78,87,79,86,78,82,85,83,84,84,86,79,89,133

Nearest PDB structures (foldseek):
  6rxu-assembly1_Co  TM=6.447E-01  e=3.716E-02  Thermochaetoides thermophila
  9e7f-assembly1_BV  TM=7.194E-01  e=8.577E-02  Pyrobaculum calidifontis JCM 11548
  3ab2-assembly2_G  TM=5.254E-01  e=1.530E-01  Corynebacterium glutamicum
  2cpx-assembly1_A  TM=5.982E-01  e=5.541E-01  Homo sapiens
  5xap-assembly1_A  TM=4.791E-01  e=5.909E-01  Deinococcus radiodurans R1 = ATCC 13939 = DSM 20539

Mean predicted aligned error: 11.98 Å

Foldseek 3Di:
DDDQQDDPPSQVVLVVVQVVCCVVCVPVDDGDRDAAKWKKKWAFAAPPFDPVLVLVQLCVQLVHDSVQKDKDDWAADPVNGTMIMMMGHPSSLVRLVVVQWTDRPPTIIGMGTDDDFFDAALFPRAGDDYVVPDPDPGGQNQAEQFDSHRDDHVVPDPDFGFAPVCVVVVHDTRGGRSDPPDVRRVVRSVDDPPPPPPDDDDDDDDDDDDDDDDDDDDDD

Secondary structure (DSSP, 8-state):
------STTHHHHHHHHHHHHHHHHTTS--------EEEEEEEEE-TT--HHHHHHHHHHHHT--GGG-EE---EE-TTS-EEEEEEEEHHHHHHHHHH-EEEETTEEEEEEEEPPPPPBPTTT--BS--GGG---S---TTS-TTT--SSS-TTS--SPP--HHHHHTTS--SS-TTSTT-HHHHHHTTS------------------PPPPPPPP---

pLDDT: mean 83.33, std 20.42, range [29.3, 98.0]

Organism: Lasius niger (NCBI:txid67767)